Protein AF-A0A814MTP8-F1 (afdb_monomer_lite)

Organism: NCBI:txid1234261

Secondary structure (DSSP, 8-state):
-------B-SSTT--SBP-EEETTTTEEE-HHHHHHHHHHHHHTHHHHHHHHHHHHHHHHT--HHHHHHHHHHHHHHHHHHHHHHHHHHHHHHHHHHHHHHHHHHHHHHHHHHHHHHHHHHHHHHHHHHHHHT---HHHHHHHHHHHHHHHHHHHHHTS-S------PPPGGGS----S--HHHHHHHHHHHHHHHH--------------

pLDDT: mean 81.85, std 18.84, range [31.69, 97.5]

Sequence (211 aa):
MFAMPKNQCHIQDCTRSVATLCYCCQKNVCSKHFNEHIEVIKGQLHPLVEQRNELAEKVHNLKIEQLTDKAYEDLDQWRTGIYKMIDDIYSKKRKEIEQSVQINEALFVKHKNEQLEKIEKVKLDLEQLISQDDATADQIRELKSSLQIIEMNLAVFQRQFIVVQTRLWDVDLVQIQSGLNMNFVNSIGQRKQKQQAGGMSYAHQELEEDF

Radius of gyration: 49.34 Å; chains: 1; bounding box: 99×57×129 Å

Foldseek 3Di:
DDDDPQQFFPDPPGRDHFDDQDPVVRTGHHPVVVVVVVVVVVVVVVVVVVVVVVVVVVVVPDDVCVVCVVVVVVVVVVVVVVVVVVVVVVVVVVVVVVVLCVVCVVVVVVVVVVLVVLVVVLVVLVVVCVVVVDDDPVSVVVSVVSVVVSVVSVVVVVDDSDDDDDDDDDPPPDDDDDPPDVVVVVVVVVVVVCVVPPPDDDDDDDDDDDD

Structure (mmCIF, N/CA/C/O backbone):
data_AF-A0A814MTP8-F1
#
_entry.id   AF-A0A814MTP8-F1
#
loop_
_atom_site.group_PDB
_atom_site.id
_atom_site.type_symbol
_atom_site.label_atom_id
_atom_site.label_alt_id
_atom_site.label_comp_id
_atom_site.label_asym_id
_atom_site.label_entity_id
_atom_site.label_seq_id
_atom_site.pdbx_PDB_ins_code
_atom_site.Cartn_x
_atom_site.Cartn_y
_atom_site.Cartn_z
_atom_site.occupancy
_atom_site.B_iso_or_equiv
_atom_site.auth_seq_id
_atom_site.auth_comp_id
_atom_site.auth_asym_id
_atom_site.auth_atom_id
_atom_site.pdbx_PDB_model_num
ATOM 1 N N . MET A 1 1 ? 53.518 44.031 -72.004 1.00 35.34 1 MET A N 1
ATOM 2 C CA . MET A 1 1 ? 53.279 42.573 -71.933 1.00 35.34 1 MET A CA 1
ATOM 3 C C . MET A 1 1 ? 52.072 42.349 -71.039 1.00 35.34 1 MET A C 1
ATOM 5 O O . MET A 1 1 ? 52.169 42.602 -69.848 1.00 35.34 1 MET A O 1
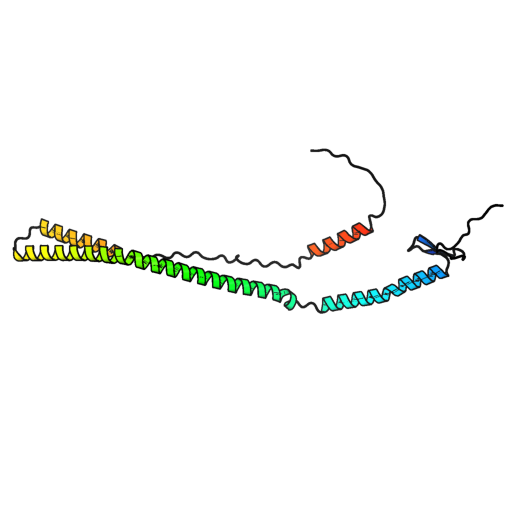ATOM 9 N N . PHE A 1 2 ? 50.924 41.988 -71.611 1.00 39.78 2 PHE A N 1
ATOM 10 C CA . PHE A 1 2 ? 49.705 41.726 -70.842 1.00 39.78 2 PHE A CA 1
ATOM 11 C C . PHE A 1 2 ? 49.722 40.271 -70.364 1.00 39.78 2 PHE A C 1
ATOM 13 O O . PHE A 1 2 ? 49.756 39.354 -71.182 1.00 39.78 2 PHE A O 1
ATOM 20 N N . ALA A 1 3 ? 49.725 40.056 -69.049 1.00 45.50 3 ALA A N 1
ATOM 21 C CA . ALA A 1 3 ? 49.491 38.740 -68.472 1.00 45.50 3 ALA A CA 1
ATOM 22 C C . ALA A 1 3 ? 48.000 38.407 -68.627 1.00 45.50 3 ALA A C 1
ATOM 24 O O . ALA A 1 3 ? 47.154 39.022 -67.982 1.00 45.50 3 ALA A O 1
ATOM 25 N N . MET A 1 4 ? 47.667 37.461 -69.506 1.00 43.12 4 MET A N 1
ATOM 26 C CA . MET A 1 4 ? 46.321 36.892 -69.548 1.00 43.12 4 MET A CA 1
ATOM 27 C C . MET A 1 4 ? 46.078 36.071 -68.271 1.00 43.12 4 MET A C 1
ATOM 29 O O . MET A 1 4 ? 46.965 35.301 -67.882 1.00 43.12 4 MET A O 1
ATOM 33 N N . PRO A 1 5 ? 44.909 36.189 -67.612 1.00 52.59 5 PRO A N 1
ATOM 34 C CA . PRO A 1 5 ? 44.581 35.330 -66.486 1.00 52.59 5 PRO A CA 1
ATOM 35 C C . PRO A 1 5 ? 44.524 33.888 -66.986 1.00 52.59 5 PRO A C 1
ATOM 37 O O . PRO A 1 5 ? 43.793 33.547 -67.916 1.00 52.59 5 PRO A O 1
ATOM 40 N N . LYS A 1 6 ? 45.363 33.036 -66.398 1.00 58.56 6 LYS A N 1
ATOM 41 C CA . LYS A 1 6 ? 45.397 31.613 -66.711 1.00 58.56 6 LYS A CA 1
ATOM 42 C C . LYS A 1 6 ? 44.037 31.028 -66.327 1.00 58.56 6 LYS A C 1
ATOM 44 O O . LYS A 1 6 ? 43.719 30.968 -65.143 1.00 58.56 6 LYS A O 1
ATOM 49 N N . ASN A 1 7 ? 43.251 30.590 -67.312 1.00 71.75 7 ASN A N 1
ATOM 50 C CA . ASN A 1 7 ? 42.055 29.766 -67.108 1.00 71.75 7 ASN A CA 1
ATOM 51 C C . ASN A 1 7 ? 42.485 28.409 -66.532 1.00 71.75 7 ASN A C 1
ATOM 53 O O . ASN A 1 7 ? 42.499 27.409 -67.244 1.00 71.75 7 ASN A O 1
ATOM 57 N N . GLN A 1 8 ? 42.907 28.388 -65.270 1.00 80.94 8 GLN A N 1
ATOM 58 C CA . GLN A 1 8 ? 43.463 27.241 -64.561 1.00 80.94 8 GLN A CA 1
ATOM 59 C C . GLN A 1 8 ? 42.452 26.651 -63.589 1.00 80.94 8 GLN A C 1
ATOM 61 O O . GLN A 1 8 ? 41.622 27.351 -63.010 1.00 80.94 8 GLN A O 1
ATOM 66 N N . CYS A 1 9 ? 42.513 25.331 -63.447 1.00 88.88 9 CYS A N 1
ATOM 67 C CA . CYS A 1 9 ? 41.710 24.583 -62.495 1.00 88.88 9 CYS A CA 1
ATOM 68 C C . CYS A 1 9 ? 41.842 25.167 -61.080 1.00 88.88 9 CYS A C 1
ATOM 70 O O . CYS A 1 9 ? 42.945 25.432 -60.618 1.00 88.88 9 CYS A O 1
ATOM 72 N N . HIS A 1 10 ? 40.720 25.300 -60.375 1.00 90.25 10 HIS A N 1
ATOM 73 C CA . HIS A 1 10 ? 40.661 25.868 -59.026 1.00 90.25 10 HIS A CA 1
ATOM 74 C C . HIS A 1 10 ? 41.353 25.008 -57.943 1.00 90.25 10 HIS A C 1
ATOM 76 O O . HIS A 1 10 ? 41.596 25.481 -56.837 1.00 90.25 10 HIS A O 1
ATOM 82 N N . ILE A 1 11 ? 41.653 23.739 -58.230 1.00 88.06 11 ILE A N 1
ATOM 83 C CA . ILE A 1 11 ? 42.388 22.855 -57.311 1.00 88.06 11 ILE A CA 1
ATOM 84 C C . ILE A 1 11 ? 43.845 23.323 -57.192 1.00 88.06 11 ILE A C 1
ATOM 86 O O . ILE A 1 11 ? 44.507 23.515 -58.213 1.00 88.06 11 ILE A O 1
ATOM 90 N N . GLN A 1 12 ? 44.329 23.488 -55.953 1.00 86.94 12 GLN A N 1
ATOM 91 C CA . GLN A 1 12 ? 45.713 23.879 -55.660 1.00 86.94 12 GLN A CA 1
ATOM 92 C C . GLN A 1 12 ? 46.701 22.937 -56.365 1.00 86.94 12 GLN A C 1
ATOM 94 O O . GLN A 1 12 ? 46.440 21.745 -56.515 1.00 86.94 12 GLN A O 1
ATOM 99 N N . ASP A 1 13 ? 47.794 23.503 -56.876 1.00 86.81 13 ASP A N 1
ATOM 100 C CA . ASP A 1 13 ? 48.848 22.806 -57.631 1.00 86.81 13 ASP A CA 1
ATOM 101 C C . ASP A 1 13 ? 48.422 22.167 -58.969 1.00 86.81 13 ASP A C 1
ATOM 103 O O . ASP A 1 13 ? 49.225 21.531 -59.659 1.00 86.81 13 ASP A O 1
ATOM 107 N N . CYS A 1 14 ? 47.186 22.391 -59.428 1.00 88.00 14 CYS A N 1
ATOM 108 C CA . CYS A 1 14 ? 46.751 21.949 -60.748 1.00 88.00 14 CYS A CA 1
ATOM 109 C C . CYS A 1 14 ? 47.081 22.978 -61.838 1.00 88.00 14 CYS A C 1
ATOM 111 O O . CYS A 1 14 ? 46.405 23.992 -61.996 1.00 88.00 14 CYS A O 1
ATOM 113 N N . THR A 1 15 ? 48.037 22.660 -62.710 1.00 88.31 15 THR A N 1
ATOM 114 C CA . THR A 1 15 ? 48.410 23.532 -63.841 1.00 88.31 15 THR A CA 1
ATOM 115 C C . THR A 1 15 ? 47.498 23.409 -65.068 1.00 88.31 15 THR A C 1
ATOM 117 O O . THR A 1 15 ? 47.625 24.208 -65.998 1.00 88.31 15 THR A O 1
ATOM 120 N N . ARG A 1 16 ? 46.578 22.430 -65.083 1.00 89.81 16 ARG A N 1
ATOM 121 C CA . ARG A 1 16 ? 45.674 22.148 -66.214 1.00 89.81 16 ARG A CA 1
ATOM 122 C C . ARG A 1 16 ? 44.630 23.247 -66.406 1.00 89.81 16 ARG A C 1
ATOM 124 O O . ARG A 1 16 ? 44.131 23.814 -65.432 1.00 89.81 16 ARG A O 1
ATOM 131 N N . SER A 1 17 ? 44.245 23.468 -67.661 1.00 88.94 17 SER A N 1
ATOM 132 C CA . SER A 1 17 ? 43.200 24.426 -68.011 1.00 88.94 17 SER A CA 1
ATOM 133 C C . SER A 1 17 ? 41.827 24.015 -67.475 1.00 88.94 17 SER A C 1
ATOM 135 O O . SER A 1 17 ? 41.519 22.824 -67.358 1.00 88.94 17 SER A O 1
ATOM 137 N N . VAL A 1 18 ? 40.998 25.008 -67.157 1.00 89.31 18 VAL A N 1
ATOM 138 C CA . VAL A 1 18 ? 39.579 24.814 -66.839 1.00 89.31 18 VAL A CA 1
ATOM 139 C C . VAL A 1 18 ? 38.891 24.158 -68.029 1.00 89.31 18 VAL A C 1
ATOM 141 O O . VAL A 1 18 ? 39.075 24.586 -69.166 1.00 89.31 18 VAL A O 1
ATOM 144 N N . ALA A 1 19 ? 38.090 23.134 -67.750 1.00 88.88 19 ALA A N 1
ATOM 145 C CA . ALA A 1 19 ? 37.268 22.463 -68.750 1.00 88.88 19 ALA A CA 1
ATOM 146 C C . ALA A 1 19 ? 35.772 22.629 -68.463 1.00 88.88 19 ALA A C 1
ATOM 148 O O . ALA A 1 19 ? 34.976 22.683 -69.393 1.00 88.88 19 ALA A O 1
ATOM 149 N N . THR A 1 20 ? 35.381 22.701 -67.187 1.00 90.56 20 THR A N 1
ATOM 150 C CA . THR A 1 20 ? 33.973 22.783 -66.787 1.00 90.56 20 THR A CA 1
ATOM 151 C C . THR A 1 20 ? 33.804 23.482 -65.437 1.00 90.56 20 THR A C 1
ATOM 153 O O . THR A 1 20 ? 34.723 23.502 -64.612 1.00 90.56 20 THR A O 1
ATOM 156 N N . LEU A 1 21 ? 32.614 24.030 -65.201 1.00 89.56 21 LEU A N 1
ATOM 157 C CA . LEU A 1 21 ? 32.166 24.497 -63.895 1.00 89.56 21 LEU A CA 1
ATOM 158 C C . LEU A 1 21 ? 31.488 23.333 -63.166 1.00 89.56 21 LEU A C 1
ATOM 160 O O . LEU A 1 21 ? 30.484 22.792 -63.626 1.00 89.56 21 LEU A O 1
ATOM 164 N N . CYS A 1 22 ? 32.003 22.953 -62.000 1.00 90.38 22 CYS A N 1
ATOM 165 C CA . CYS A 1 22 ? 31.292 22.027 -61.131 1.00 90.38 22 CYS A CA 1
ATOM 166 C C . CYS A 1 22 ? 30.181 22.775 -60.387 1.00 90.38 22 CYS A C 1
ATOM 168 O O . CYS A 1 22 ? 30.470 23.545 -59.473 1.00 90.38 22 CYS A O 1
ATOM 170 N N . TYR A 1 23 ? 28.919 22.512 -60.728 1.00 88.81 23 TYR A N 1
ATOM 171 C CA . TYR A 1 23 ? 27.763 23.151 -60.084 1.00 88.81 23 TYR A CA 1
ATOM 172 C C . TYR A 1 23 ? 27.585 22.781 -58.604 1.00 88.81 23 TYR A C 1
ATOM 174 O O . TYR A 1 23 ? 27.067 23.585 -57.837 1.00 88.81 23 TYR A O 1
ATOM 182 N N . CYS A 1 24 ? 28.050 21.600 -58.181 1.00 86.06 24 CYS A N 1
ATOM 183 C CA . CYS A 1 24 ? 27.998 21.183 -56.776 1.00 86.06 24 CYS A CA 1
ATOM 184 C C . CYS A 1 24 ? 28.885 22.068 -55.884 1.00 86.06 24 CYS A C 1
ATOM 186 O O . CYS A 1 24 ? 28.474 22.456 -54.795 1.00 86.06 24 CYS A O 1
ATOM 188 N N . CYS A 1 25 ? 30.078 22.431 -56.360 1.00 87.06 25 CYS A N 1
ATOM 189 C CA . CYS A 1 25 ? 31.036 23.218 -55.579 1.00 87.06 25 CYS A CA 1
ATOM 190 C C . CYS A 1 25 ? 31.178 24.671 -56.046 1.00 87.06 25 CYS A C 1
ATOM 192 O O . CYS A 1 25 ? 31.964 25.404 -55.453 1.00 87.06 25 CYS A O 1
ATOM 194 N N . GLN A 1 26 ? 30.484 25.061 -57.122 1.00 90.94 26 GLN A N 1
ATOM 195 C CA . GLN A 1 26 ? 30.610 26.355 -57.807 1.00 90.94 26 GLN A CA 1
ATOM 196 C C . GLN A 1 26 ? 32.068 26.707 -58.162 1.00 90.94 26 GLN A C 1
ATOM 198 O O . GLN A 1 26 ? 32.519 27.841 -58.012 1.00 90.94 26 GLN A O 1
ATOM 203 N N . LYS A 1 27 ? 32.834 25.705 -58.618 1.00 90.25 27 LYS A N 1
ATOM 204 C CA . LYS A 1 27 ? 34.276 25.818 -58.897 1.00 90.25 27 LYS A CA 1
ATOM 205 C C . LYS A 1 27 ? 34.613 25.380 -60.315 1.00 90.25 27 LYS A C 1
ATOM 207 O O . LYS A 1 27 ? 34.208 24.305 -60.756 1.00 90.25 27 LYS A O 1
ATOM 212 N N . ASN A 1 28 ? 35.403 26.198 -61.004 1.00 91.81 28 ASN A N 1
ATOM 213 C CA . ASN A 1 28 ? 35.950 25.892 -62.322 1.00 91.81 28 ASN A CA 1
ATOM 214 C C . ASN A 1 28 ? 37.083 24.866 -62.199 1.00 91.81 28 ASN A C 1
ATOM 216 O O . ASN A 1 28 ? 38.105 25.128 -61.565 1.00 91.81 28 ASN A O 1
ATOM 220 N N . VAL A 1 29 ? 36.917 23.692 -62.799 1.00 92.25 29 VAL A N 1
ATOM 221 C CA . VAL A 1 29 ? 37.841 22.559 -62.663 1.00 92.25 29 VAL A CA 1
ATOM 222 C C . VAL A 1 29 ? 38.214 21.978 -64.029 1.00 92.25 29 VAL A C 1
ATOM 224 O O . VAL A 1 29 ? 37.510 22.152 -65.026 1.00 92.25 29 VAL A O 1
ATOM 227 N N . CYS A 1 30 ? 39.361 21.303 -64.106 1.00 94.62 30 CYS A N 1
ATOM 228 C CA . CYS A 1 30 ? 39.732 20.530 -65.293 1.00 94.62 30 CYS A CA 1
ATOM 229 C C . CYS A 1 30 ? 38.974 19.189 -65.325 1.00 94.62 30 CYS A C 1
ATOM 231 O O . CYS A 1 30 ? 38.511 18.715 -64.285 1.00 94.62 30 CYS A O 1
ATOM 233 N N . SER A 1 31 ? 38.892 18.528 -66.486 1.00 92.06 31 SER A N 1
ATOM 234 C CA . SER A 1 31 ? 38.129 17.273 -66.634 1.00 92.06 31 SER A CA 1
ATOM 235 C C . SER A 1 31 ? 38.567 16.173 -65.665 1.00 92.06 31 SER A C 1
ATOM 237 O O . SER A 1 31 ? 37.739 15.397 -65.205 1.00 92.06 31 SER A O 1
ATOM 239 N N . LYS A 1 32 ? 39.862 16.120 -65.315 1.00 93.12 32 LYS A N 1
ATOM 240 C CA . LYS A 1 32 ? 40.393 15.120 -64.378 1.00 93.12 32 LYS A CA 1
ATOM 241 C C . LYS A 1 32 ? 39.807 15.301 -62.977 1.00 93.12 32 LYS A C 1
ATOM 243 O O . LYS A 1 32 ? 39.201 14.370 -62.468 1.00 93.12 32 LYS A O 1
ATOM 248 N N . HIS A 1 33 ? 39.930 16.496 -62.402 1.00 92.69 33 HIS A N 1
ATOM 249 C CA . HIS A 1 33 ? 39.415 16.768 -61.058 1.00 92.69 33 HIS A CA 1
ATOM 250 C C . HIS A 1 33 ? 37.882 16.755 -61.010 1.00 92.69 33 HIS A C 1
ATOM 252 O O . HIS A 1 33 ? 37.308 16.419 -59.981 1.00 92.69 33 HIS A O 1
ATOM 258 N N . PHE A 1 34 ? 37.203 17.072 -62.120 1.00 91.88 34 PHE A N 1
ATOM 259 C CA . PHE A 1 34 ? 35.755 16.885 -62.223 1.00 91.88 34 PHE A CA 1
ATOM 260 C C . PHE A 1 34 ? 35.362 15.404 -62.143 1.00 91.88 34 PHE A C 1
ATOM 262 O O . PHE A 1 34 ? 34.463 15.054 -61.384 1.00 91.88 34 PHE A O 1
ATOM 269 N N . ASN A 1 35 ? 36.063 14.530 -62.871 1.00 91.06 35 ASN A N 1
ATOM 270 C CA . ASN A 1 35 ? 35.808 13.090 -62.835 1.00 91.06 35 ASN A CA 1
ATOM 271 C C . ASN A 1 35 ? 36.173 12.481 -61.475 1.00 91.06 35 ASN A C 1
ATOM 273 O O . ASN A 1 35 ? 35.382 11.723 -60.933 1.00 91.06 35 ASN A O 1
ATOM 277 N N . GLU A 1 36 ? 37.311 12.854 -60.884 1.00 92.31 36 GLU A N 1
ATOM 278 C CA . GLU A 1 36 ? 37.680 12.428 -59.524 1.00 92.31 36 GLU A CA 1
ATOM 279 C C . GLU A 1 36 ? 36.625 12.854 -58.498 1.00 92.31 36 GLU A C 1
ATOM 281 O O . GLU A 1 36 ? 36.224 12.058 -57.655 1.00 92.31 36 GLU A O 1
ATOM 286 N N . HIS A 1 37 ? 36.105 14.078 -58.611 1.00 90.12 37 HIS A N 1
ATOM 287 C CA . HIS A 1 37 ? 35.020 14.550 -57.758 1.00 90.12 37 HIS A CA 1
ATOM 288 C C . HIS A 1 37 ? 33.730 13.734 -57.943 1.00 90.12 37 HIS A C 1
ATOM 290 O O . HIS A 1 37 ? 33.092 13.367 -56.957 1.00 90.12 37 HIS A O 1
ATOM 296 N N . ILE A 1 38 ? 33.363 13.396 -59.184 1.00 89.88 38 ILE A N 1
ATOM 297 C CA . ILE A 1 38 ? 32.221 12.514 -59.468 1.00 89.88 38 ILE A CA 1
ATOM 298 C C . ILE A 1 38 ? 32.420 11.136 -58.832 1.00 89.88 38 ILE A C 1
ATOM 300 O O . ILE A 1 38 ? 31.480 10.607 -58.242 1.00 89.88 38 ILE A O 1
ATOM 304 N N . GLU A 1 39 ? 33.615 10.557 -58.928 1.00 92.62 39 GLU A N 1
ATOM 305 C CA . GLU A 1 39 ? 33.899 9.247 -58.337 1.00 92.62 39 GLU A CA 1
ATOM 306 C C . GLU A 1 39 ? 33.857 9.287 -56.804 1.00 92.62 39 GLU A C 1
ATOM 308 O O . GLU A 1 39 ? 33.312 8.372 -56.190 1.00 92.62 39 GLU A O 1
ATOM 313 N N . VAL A 1 40 ? 34.306 10.381 -56.175 1.00 91.12 40 VAL A N 1
ATOM 314 C CA . VAL A 1 40 ? 34.132 10.597 -54.727 1.00 91.12 40 VAL A CA 1
ATOM 315 C C . VAL A 1 40 ? 32.649 10.657 -54.350 1.00 91.12 40 VAL A C 1
ATOM 317 O O . VAL A 1 40 ? 32.241 9.987 -53.405 1.00 91.12 40 VAL A O 1
ATOM 320 N N . ILE A 1 41 ? 31.827 11.407 -55.093 1.00 89.00 41 ILE A N 1
ATOM 321 C CA . ILE A 1 41 ? 30.378 11.494 -54.839 1.00 89.00 41 ILE A CA 1
ATOM 322 C C . ILE A 1 41 ? 29.711 10.124 -55.017 1.00 89.00 41 ILE A C 1
ATOM 324 O O . ILE A 1 41 ? 28.942 9.694 -54.159 1.00 89.00 41 ILE A O 1
ATOM 328 N N . LYS A 1 42 ? 30.012 9.404 -56.104 1.00 90.81 42 LYS A N 1
ATOM 329 C CA . LYS A 1 42 ? 29.482 8.051 -56.337 1.00 90.81 42 LYS A CA 1
ATOM 330 C C . LYS A 1 42 ? 29.906 7.082 -55.238 1.00 90.81 42 LYS A C 1
ATOM 332 O O . LYS A 1 42 ? 29.096 6.260 -54.815 1.00 90.81 42 LYS A O 1
ATOM 337 N N . GLY A 1 43 ? 31.136 7.213 -54.743 1.00 92.81 43 GLY A N 1
ATOM 338 C CA . GLY A 1 43 ? 31.658 6.425 -53.630 1.00 92.81 43 GLY A CA 1
ATOM 339 C C . GLY A 1 43 ? 30.847 6.566 -52.338 1.00 92.81 43 GLY A C 1
ATOM 340 O O . GLY A 1 43 ? 30.835 5.640 -51.534 1.00 92.81 43 GLY A O 1
ATOM 341 N N . GLN A 1 44 ? 30.104 7.665 -52.152 1.00 92.69 44 GLN A N 1
ATOM 342 C CA . GLN A 1 44 ? 29.232 7.865 -50.985 1.00 92.69 44 GLN A CA 1
ATOM 343 C C . GLN A 1 44 ? 27.912 7.087 -51.062 1.00 92.69 44 GLN A C 1
ATOM 345 O O . GLN A 1 44 ? 27.256 6.899 -50.038 1.00 92.69 44 GLN A O 1
ATOM 350 N N . LEU A 1 45 ? 27.510 6.608 -52.244 1.00 93.19 45 LEU A N 1
ATOM 351 C CA . LEU A 1 45 ? 26.239 5.897 -52.406 1.00 93.19 45 LEU A CA 1
ATOM 352 C C . LEU A 1 45 ? 26.226 4.567 -51.652 1.00 93.19 45 LEU A C 1
ATOM 354 O O . LEU A 1 45 ? 25.203 4.204 -51.076 1.00 93.19 45 LEU A O 1
ATOM 358 N N . HIS A 1 46 ? 27.351 3.852 -51.634 1.00 93.38 46 HIS A N 1
ATOM 359 C CA . HIS A 1 46 ? 27.426 2.550 -50.980 1.00 93.38 46 HIS A CA 1
ATOM 360 C C . HIS A 1 46 ? 27.282 2.649 -49.446 1.00 93.38 46 HIS A C 1
ATOM 362 O O . HIS A 1 46 ? 26.361 2.017 -48.926 1.00 93.38 46 HIS A O 1
ATOM 368 N N . PRO A 1 47 ? 28.022 3.527 -48.733 1.00 95.31 47 PRO A N 1
ATOM 369 C CA . PRO A 1 47 ? 27.793 3.771 -47.305 1.00 95.31 47 PRO A CA 1
ATOM 370 C C . PRO A 1 47 ? 26.360 4.199 -46.962 1.00 95.31 47 PRO A C 1
ATOM 372 O O . PRO A 1 47 ? 25.822 3.811 -45.930 1.00 95.31 47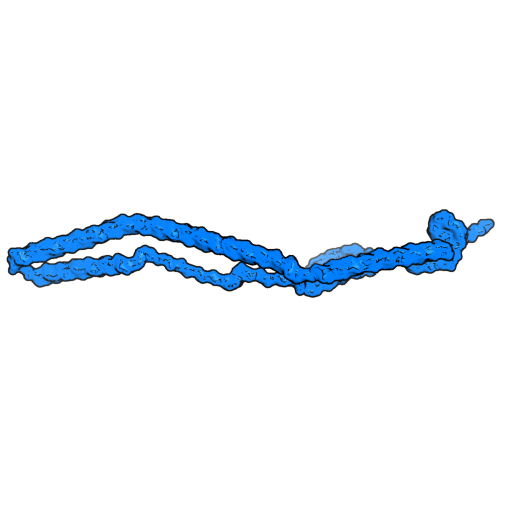 PRO A O 1
ATOM 375 N N . LEU A 1 48 ? 25.703 4.989 -47.820 1.00 94.81 48 LEU A N 1
ATOM 376 C CA . LEU A 1 48 ? 24.309 5.394 -47.595 1.00 94.81 48 LEU A CA 1
ATOM 377 C C . LEU A 1 48 ? 23.330 4.219 -47.729 1.00 94.81 48 LEU A C 1
ATOM 379 O O . LEU A 1 48 ? 22.340 4.152 -46.999 1.00 94.81 48 LEU A O 1
ATOM 383 N N . VAL A 1 49 ? 23.597 3.285 -48.645 1.00 95.69 49 VAL A N 1
ATOM 384 C CA . VAL A 1 49 ? 22.820 2.045 -48.778 1.00 95.69 49 VAL A CA 1
ATOM 385 C C . VAL A 1 49 ? 22.986 1.167 -47.539 1.00 95.69 49 VAL A C 1
ATOM 387 O O . VAL A 1 49 ? 21.990 0.632 -47.052 1.00 95.69 49 VAL A O 1
ATOM 390 N N . GLU A 1 50 ? 24.203 1.059 -47.008 1.00 96.31 50 GLU A N 1
ATOM 391 C CA . GLU A 1 50 ? 24.478 0.336 -45.763 1.00 96.31 50 GLU A CA 1
ATOM 392 C C . GLU A 1 50 ? 23.743 0.974 -44.580 1.00 96.31 50 GLU A C 1
ATOM 394 O O . GLU A 1 50 ? 22.953 0.298 -43.925 1.00 96.31 50 GLU A O 1
ATOM 399 N N . GLN A 1 51 ? 23.866 2.291 -44.386 1.00 96.56 51 GLN A N 1
ATOM 400 C CA . GLN A 1 51 ? 23.146 3.018 -43.331 1.00 96.56 51 GLN A CA 1
ATOM 401 C C . GLN A 1 51 ? 21.627 2.845 -43.430 1.00 96.56 51 GLN A C 1
ATOM 403 O O . GLN A 1 51 ? 20.949 2.647 -42.421 1.00 96.56 51 GLN A O 1
ATOM 408 N N . ARG A 1 52 ? 21.067 2.898 -44.645 1.00 97.00 52 ARG A N 1
ATOM 409 C CA . ARG A 1 52 ? 19.640 2.637 -44.867 1.00 97.00 52 ARG A CA 1
ATOM 410 C C . ARG A 1 52 ? 19.272 1.218 -44.439 1.00 97.00 52 ARG A C 1
ATOM 412 O O . ARG A 1 52 ? 18.243 1.045 -43.795 1.00 97.00 52 ARG A O 1
ATOM 419 N N . ASN A 1 53 ? 20.070 0.220 -44.815 1.00 96.88 53 ASN A N 1
ATOM 420 C CA . ASN A 1 53 ? 19.807 -1.176 -44.465 1.00 96.88 53 ASN A CA 1
ATOM 421 C C . ASN A 1 53 ? 19.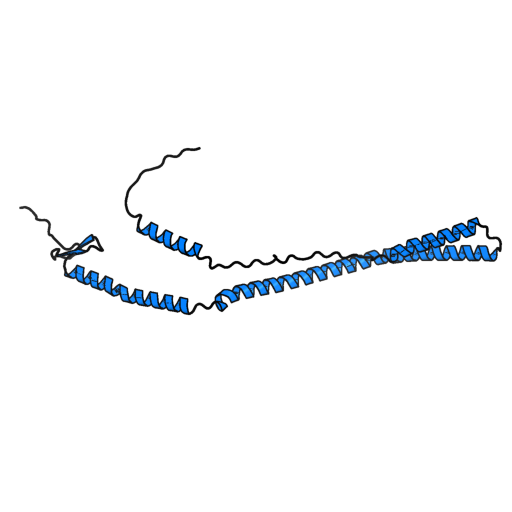880 -1.395 -42.953 1.00 96.88 53 ASN A C 1
ATOM 423 O O . ASN A 1 53 ? 18.969 -1.997 -42.399 1.00 96.88 53 ASN A O 1
ATOM 427 N N . GLU A 1 54 ? 20.888 -0.836 -42.283 1.00 97.25 54 GLU A N 1
ATOM 428 C CA . GLU A 1 54 ? 21.008 -0.896 -40.823 1.00 97.25 54 GLU A CA 1
ATOM 429 C C . GLU A 1 54 ? 19.806 -0.255 -40.121 1.00 97.25 54 GLU A C 1
ATOM 431 O O . GLU A 1 54 ? 19.283 -0.793 -39.146 1.00 97.25 54 GLU A O 1
ATOM 436 N N . LEU A 1 55 ? 19.350 0.908 -40.596 1.00 96.75 55 LEU A N 1
ATOM 437 C CA . LEU A 1 55 ? 18.167 1.567 -40.042 1.00 96.75 55 LEU A CA 1
ATOM 438 C C . LEU A 1 55 ? 16.895 0.756 -40.305 1.00 96.75 55 LEU A C 1
ATOM 440 O O . LEU A 1 55 ? 16.064 0.630 -39.407 1.00 96.75 55 LEU A O 1
ATOM 444 N N . ALA A 1 56 ? 16.749 0.190 -41.505 1.00 95.62 56 ALA A N 1
ATOM 445 C CA . ALA A 1 56 ? 15.620 -0.665 -41.850 1.00 95.62 56 ALA A CA 1
ATOM 446 C C . ALA A 1 56 ? 15.583 -1.920 -40.969 1.00 95.62 56 ALA A C 1
ATOM 448 O O . ALA A 1 56 ? 14.524 -2.271 -40.460 1.00 95.62 56 ALA A O 1
ATOM 449 N N . GLU A 1 57 ? 16.734 -2.546 -40.732 1.00 96.75 57 GLU A N 1
ATOM 450 C CA . GLU A 1 57 ? 16.861 -3.701 -39.849 1.00 96.75 57 GLU A CA 1
ATOM 451 C C . GLU A 1 57 ? 16.541 -3.334 -38.395 1.00 96.75 57 GLU A C 1
ATOM 453 O O . GLU A 1 57 ? 15.758 -4.026 -37.749 1.00 96.75 57 GLU A O 1
ATOM 458 N N . LYS A 1 58 ? 17.057 -2.206 -37.888 1.00 94.75 58 LYS A N 1
ATOM 459 C CA . LYS A 1 58 ? 16.720 -1.711 -36.542 1.00 94.75 58 LYS A CA 1
ATOM 460 C C . LYS A 1 58 ? 15.220 -1.518 -36.373 1.00 94.75 58 LYS A C 1
ATOM 462 O O . LYS A 1 58 ? 14.673 -1.974 -35.378 1.00 94.75 58 LYS A O 1
ATOM 467 N N . VAL A 1 59 ? 14.561 -0.876 -37.340 1.00 92.44 59 VAL A N 1
ATOM 468 C CA . VAL A 1 59 ? 13.105 -0.676 -37.318 1.00 92.44 59 VAL A CA 1
ATOM 469 C C . VAL A 1 59 ? 12.365 -2.009 -37.413 1.00 92.44 59 VAL A C 1
ATOM 471 O O . VAL A 1 59 ? 11.404 -2.211 -36.679 1.00 92.44 59 VAL A O 1
ATOM 474 N N . HIS A 1 60 ? 12.817 -2.929 -38.267 1.00 93.75 60 HIS A N 1
ATOM 475 C CA . HIS A 1 60 ? 12.216 -4.257 -38.410 1.00 93.75 60 HIS A CA 1
ATOM 476 C C . HIS A 1 60 ? 12.321 -5.091 -37.126 1.00 93.75 60 HIS A C 1
ATOM 478 O O . HIS A 1 60 ? 11.416 -5.856 -36.806 1.00 93.75 60 HIS A O 1
ATOM 484 N N . ASN A 1 61 ? 13.405 -4.904 -36.373 1.00 93.81 61 ASN A N 1
ATOM 485 C CA . ASN A 1 61 ? 13.664 -5.606 -35.122 1.00 93.81 61 ASN A CA 1
ATOM 486 C C . ASN A 1 61 ? 12.990 -4.959 -33.898 1.00 93.81 61 ASN A C 1
ATOM 488 O O . ASN A 1 61 ? 13.060 -5.541 -32.814 1.00 93.81 61 ASN A O 1
ATOM 492 N N . LEU A 1 62 ? 12.339 -3.794 -34.032 1.00 92.62 62 LEU A N 1
ATOM 493 C CA . LEU A 1 62 ? 11.556 -3.209 -32.941 1.00 92.62 62 LEU A CA 1
ATOM 494 C C . LEU A 1 62 ? 10.341 -4.091 -32.642 1.00 92.62 62 LEU A C 1
ATOM 496 O O . LEU A 1 62 ? 9.498 -4.331 -33.505 1.00 92.62 62 LEU A O 1
ATOM 500 N N . LYS A 1 63 ? 10.234 -4.533 -31.391 1.00 91.50 63 LYS A N 1
ATOM 501 C CA . LYS A 1 63 ? 9.117 -5.336 -30.890 1.00 91.50 63 LYS A CA 1
ATOM 502 C C . LYS A 1 63 ? 8.315 -4.517 -29.897 1.00 91.50 63 LYS A C 1
ATOM 504 O O . LYS A 1 63 ? 8.893 -3.938 -28.981 1.00 91.50 63 LYS A O 1
ATOM 509 N N . ILE A 1 64 ? 6.998 -4.461 -30.081 1.00 88.06 64 ILE A N 1
ATOM 510 C CA . ILE A 1 64 ? 6.117 -3.671 -29.210 1.00 88.06 64 ILE A CA 1
ATOM 511 C C . ILE A 1 64 ? 6.216 -4.175 -27.773 1.00 88.06 64 ILE A C 1
ATOM 513 O O . ILE A 1 64 ? 6.274 -3.363 -26.859 1.00 88.06 64 ILE A O 1
ATOM 517 N N . GLU A 1 65 ? 6.326 -5.489 -27.594 1.00 90.12 65 GLU A N 1
ATOM 518 C CA . GLU A 1 65 ? 6.456 -6.143 -26.296 1.00 90.12 65 GLU A CA 1
ATOM 519 C C . GLU A 1 65 ? 7.626 -5.541 -25.509 1.00 90.12 65 GLU A C 1
ATOM 521 O O . GLU A 1 65 ? 7.423 -5.000 -24.426 1.00 90.12 65 GLU A O 1
ATOM 526 N N . GLN A 1 66 ? 8.810 -5.462 -26.129 1.00 87.50 66 GLN A N 1
ATOM 527 C CA . GLN A 1 66 ? 10.009 -4.876 -25.516 1.00 87.50 66 GLN A CA 1
ATOM 528 C C . GLN A 1 66 ? 9.848 -3.388 -25.181 1.00 87.50 66 GLN A C 1
ATOM 530 O O . GLN A 1 66 ? 10.440 -2.896 -24.222 1.00 87.50 66 GLN A O 1
ATOM 535 N N . LEU A 1 67 ? 9.059 -2.654 -25.971 1.00 86.69 67 LEU A N 1
ATOM 536 C CA . LEU A 1 67 ? 8.773 -1.240 -25.721 1.00 86.69 67 LEU A CA 1
ATOM 537 C C . LEU A 1 67 ? 7.762 -1.045 -24.580 1.00 86.69 67 LEU A C 1
ATOM 539 O O . LEU A 1 67 ? 7.730 0.028 -23.979 1.00 86.69 67 LEU A O 1
ATOM 543 N N . THR A 1 68 ? 6.948 -2.061 -24.279 1.00 91.38 68 THR A N 1
ATOM 544 C CA . THR A 1 68 ? 5.924 -2.031 -23.225 1.00 91.38 68 THR A CA 1
ATOM 545 C C . THR A 1 68 ? 6.340 -2.714 -21.927 1.00 91.38 68 THR A C 1
ATOM 547 O O . THR A 1 68 ? 5.794 -2.361 -20.884 1.00 91.38 68 THR A O 1
ATOM 550 N N . ASP A 1 69 ? 7.317 -3.626 -21.956 1.00 92.31 69 ASP A N 1
ATOM 551 C CA . ASP A 1 69 ? 7.776 -4.390 -20.786 1.00 92.31 69 ASP A CA 1
ATOM 552 C C . ASP A 1 69 ? 8.095 -3.470 -19.608 1.00 92.31 69 ASP A C 1
ATOM 554 O O . ASP A 1 69 ? 7.646 -3.699 -18.485 1.00 92.31 69 ASP A O 1
ATOM 558 N N . LYS A 1 70 ? 8.775 -2.351 -19.881 1.00 89.69 70 LYS A N 1
ATOM 559 C CA . LYS A 1 70 ? 9.129 -1.397 -18.833 1.00 89.69 70 LYS A CA 1
ATOM 560 C C . LYS A 1 70 ? 7.908 -0.750 -18.170 1.00 89.69 70 LYS A C 1
ATOM 562 O O . LYS A 1 70 ? 7.899 -0.557 -16.959 1.00 89.69 70 LYS A O 1
ATOM 567 N N . ALA A 1 71 ? 6.868 -0.447 -18.945 1.00 92.06 71 ALA A N 1
ATOM 568 C CA . ALA A 1 71 ? 5.633 0.117 -18.408 1.00 92.06 71 ALA A CA 1
ATOM 569 C C . ALA A 1 71 ? 4.888 -0.896 -17.522 1.00 92.06 71 ALA A C 1
ATOM 571 O O . ALA A 1 71 ? 4.321 -0.511 -16.500 1.00 92.06 71 ALA A O 1
ATOM 572 N N . TYR A 1 72 ? 4.917 -2.184 -17.880 1.00 94.38 72 TYR A N 1
ATOM 573 C CA . TYR A 1 72 ? 4.359 -3.243 -17.038 1.00 94.38 72 TYR A CA 1
ATOM 574 C C . TYR A 1 72 ? 5.152 -3.425 -15.742 1.00 94.38 72 TYR A C 1
ATOM 576 O O . TYR A 1 72 ? 4.544 -3.491 -14.676 1.00 94.38 72 TYR A O 1
ATOM 584 N N . GLU A 1 73 ? 6.487 -3.419 -15.802 1.00 95.38 73 GLU A N 1
ATOM 585 C CA . GLU A 1 73 ? 7.332 -3.457 -14.602 1.00 95.38 73 GLU A CA 1
ATOM 586 C C . GLU A 1 73 ? 7.028 -2.297 -13.649 1.00 95.38 73 GLU A C 1
ATOM 588 O O . GLU A 1 73 ? 6.893 -2.501 -12.442 1.00 95.38 73 GLU A O 1
ATOM 593 N N . ASP A 1 74 ? 6.910 -1.079 -14.179 1.00 93.12 74 ASP A N 1
ATOM 594 C CA . ASP A 1 74 ? 6.624 0.108 -13.374 1.00 93.12 74 ASP A CA 1
ATOM 595 C C . ASP A 1 74 ? 5.224 0.017 -12.734 1.00 93.12 74 ASP A C 1
ATOM 597 O O . ASP A 1 74 ? 5.043 0.384 -11.568 1.00 93.12 74 ASP A O 1
ATOM 601 N N . LEU A 1 75 ? 4.243 -0.547 -13.449 1.00 94.75 75 LEU A N 1
ATOM 602 C CA . LEU A 1 75 ? 2.901 -0.797 -12.919 1.00 94.75 75 LEU A CA 1
ATOM 603 C C . LEU A 1 75 ? 2.898 -1.868 -11.815 1.00 94.75 75 LEU A C 1
ATOM 605 O O . LEU A 1 75 ? 2.225 -1.700 -10.795 1.00 94.75 75 LEU A O 1
ATOM 609 N N . ASP A 1 76 ? 3.668 -2.944 -11.974 1.00 96.75 76 ASP A N 1
ATOM 610 C CA . ASP A 1 76 ? 3.806 -3.995 -10.961 1.00 96.75 76 ASP A CA 1
ATOM 611 C C . ASP A 1 76 ? 4.534 -3.496 -9.705 1.00 96.75 76 ASP A C 1
ATOM 613 O O . ASP A 1 76 ? 4.156 -3.838 -8.574 1.00 96.75 76 ASP A O 1
ATOM 617 N N . GLN A 1 77 ? 5.542 -2.636 -9.873 1.00 95.62 77 GLN A N 1
ATOM 618 C CA . GLN A 1 77 ? 6.204 -1.958 -8.759 1.00 95.62 77 GLN A CA 1
ATOM 619 C C . GLN A 1 77 ? 5.237 -1.041 -8.013 1.00 95.62 77 GLN A C 1
ATOM 621 O O . GLN A 1 77 ? 5.168 -1.103 -6.782 1.00 95.62 77 GLN A O 1
ATOM 626 N N . TRP A 1 78 ? 4.451 -0.239 -8.739 1.00 94.38 78 TRP A N 1
ATOM 627 C CA . TRP A 1 78 ? 3.407 0.594 -8.146 1.00 94.38 78 TRP A CA 1
ATOM 628 C C . TRP A 1 78 ? 2.400 -0.255 -7.360 1.00 94.38 78 TRP A C 1
ATOM 630 O O . TRP A 1 78 ? 2.155 0.015 -6.182 1.00 94.38 78 TRP A O 1
ATOM 640 N N . ARG A 1 79 ? 1.888 -1.339 -7.958 1.00 94.88 79 ARG A N 1
ATOM 641 C CA . ARG A 1 79 ? 0.942 -2.267 -7.318 1.00 94.88 79 ARG A CA 1
ATOM 642 C C . ARG A 1 79 ? 1.504 -2.836 -6.017 1.00 94.88 79 ARG A C 1
ATOM 644 O O . ARG A 1 79 ? 0.827 -2.832 -4.989 1.00 94.88 79 ARG A O 1
ATOM 651 N N . THR A 1 80 ? 2.746 -3.308 -6.052 1.00 96.81 80 THR A N 1
ATOM 652 C CA . THR A 1 80 ? 3.421 -3.883 -4.882 1.00 96.81 80 THR A CA 1
ATOM 653 C C . THR A 1 80 ? 3.626 -2.837 -3.785 1.00 96.81 80 THR A C 1
ATOM 655 O O . THR A 1 80 ? 3.367 -3.108 -2.611 1.00 96.81 80 THR A O 1
ATOM 658 N N . GLY A 1 81 ? 4.044 -1.625 -4.159 1.00 95.19 81 GLY A N 1
ATOM 659 C CA . GLY A 1 81 ? 4.210 -0.510 -3.228 1.00 95.19 81 GLY A CA 1
ATOM 660 C C . GLY A 1 81 ? 2.901 -0.117 -2.544 1.00 95.19 81 GLY A C 1
ATOM 661 O O . GLY A 1 81 ? 2.876 0.095 -1.331 1.00 95.19 81 GLY A O 1
ATOM 662 N N . ILE A 1 82 ? 1.802 -0.095 -3.297 1.00 93.69 82 ILE A N 1
ATOM 663 C CA . ILE A 1 82 ? 0.473 0.206 -2.770 1.00 93.69 82 ILE A CA 1
ATOM 664 C C . ILE A 1 82 ? 0.000 -0.850 -1.768 1.00 93.69 82 ILE A C 1
ATOM 666 O O . ILE A 1 82 ? -0.453 -0.478 -0.686 1.00 93.69 82 ILE A O 1
ATOM 670 N N . TYR A 1 83 ? 0.129 -2.148 -2.065 1.00 94.38 83 TYR A N 1
ATOM 671 C CA . TYR A 1 83 ? -0.259 -3.183 -1.097 1.00 94.38 83 TYR A CA 1
ATOM 672 C C . TYR A 1 83 ? 0.519 -3.066 0.208 1.00 94.38 83 TYR A C 1
ATOM 674 O O . TYR A 1 83 ? -0.079 -3.087 1.281 1.00 94.38 83 TYR A O 1
ATOM 682 N N . LYS A 1 84 ? 1.830 -2.830 0.119 1.00 96.50 84 LYS A N 1
ATOM 683 C CA . LYS A 1 84 ? 2.653 -2.598 1.305 1.00 96.50 84 LYS A CA 1
ATOM 684 C C . LYS A 1 84 ? 2.157 -1.397 2.117 1.00 96.50 84 LYS A C 1
ATOM 686 O O . LYS A 1 84 ? 2.053 -1.478 3.336 1.00 96.50 84 LYS A O 1
ATOM 691 N N . MET A 1 85 ? 1.800 -0.299 1.451 1.00 94.50 85 MET A N 1
ATOM 692 C CA . MET A 1 85 ? 1.239 0.877 2.116 1.00 94.50 85 MET A CA 1
ATOM 693 C C . MET A 1 85 ? -0.099 0.571 2.809 1.00 94.50 85 MET A C 1
ATOM 695 O O . MET A 1 85 ? -0.326 1.049 3.922 1.00 94.50 85 MET A O 1
ATOM 699 N N . ILE A 1 86 ? -0.975 -0.225 2.187 1.00 94.19 86 ILE A N 1
ATOM 700 C CA . ILE A 1 86 ? -2.231 -0.681 2.806 1.00 94.19 86 ILE A CA 1
ATOM 701 C C . ILE A 1 86 ? -1.932 -1.487 4.073 1.00 94.19 86 ILE A C 1
ATOM 703 O O . ILE A 1 86 ? -2.520 -1.205 5.119 1.00 94.19 86 ILE A O 1
ATOM 707 N N . ASP A 1 87 ? -1.005 -2.440 3.998 1.00 96.94 87 ASP A N 1
ATOM 708 C CA . ASP A 1 87 ? -0.629 -3.295 5.127 1.00 96.94 87 ASP A CA 1
ATOM 709 C C . ASP A 1 87 ? -0.036 -2.485 6.288 1.00 96.94 87 ASP A C 1
ATOM 711 O O . ASP A 1 87 ? -0.373 -2.717 7.456 1.00 96.94 87 ASP A O 1
ATOM 715 N N . ASP A 1 88 ? 0.791 -1.485 5.979 1.00 96.50 88 ASP A N 1
ATOM 716 C CA . ASP A 1 88 ? 1.374 -0.573 6.962 1.00 96.50 88 ASP A CA 1
ATOM 717 C C . ASP A 1 88 ? 0.290 0.274 7.651 1.00 96.50 88 ASP A C 1
ATOM 719 O O . ASP A 1 88 ? 0.266 0.390 8.884 1.00 96.50 88 ASP A O 1
ATOM 723 N N . ILE A 1 89 ? -0.652 0.833 6.879 1.00 95.50 89 ILE A N 1
ATOM 724 C CA . ILE A 1 89 ? -1.792 1.594 7.414 1.00 95.50 89 ILE A CA 1
ATOM 725 C C . ILE A 1 89 ? -2.655 0.698 8.300 1.00 95.50 89 ILE A C 1
ATOM 727 O O . ILE A 1 89 ? -2.976 1.086 9.426 1.00 95.50 89 ILE A O 1
ATOM 731 N N . TYR A 1 90 ? -3.014 -0.493 7.821 1.00 95.31 90 TYR A N 1
ATOM 732 C CA . TYR A 1 90 ? -3.817 -1.453 8.570 1.00 95.31 90 TYR A CA 1
ATOM 733 C C . TYR A 1 90 ? -3.143 -1.817 9.894 1.00 95.31 90 TYR A C 1
ATOM 735 O O . TYR A 1 90 ? -3.755 -1.699 10.956 1.00 95.31 90 TYR A O 1
ATOM 743 N N . SER A 1 91 ? -1.861 -2.178 9.850 1.00 97.38 91 SER A N 1
ATOM 744 C CA . SER A 1 91 ? -1.079 -2.544 11.032 1.00 97.38 91 SER A CA 1
ATOM 745 C C . SER A 1 91 ? -1.009 -1.401 12.042 1.00 97.38 91 SER A C 1
ATOM 747 O O . SER A 1 91 ? -1.157 -1.617 13.247 1.00 97.38 91 SER A O 1
ATOM 749 N N . LYS A 1 92 ? -0.833 -0.163 11.568 1.00 97.50 92 LYS A N 1
ATOM 750 C CA . LYS A 1 92 ? -0.853 1.026 12.423 1.00 97.50 92 LYS A CA 1
ATOM 751 C C . LYS A 1 92 ? -2.227 1.245 13.054 1.00 97.50 92 LYS A C 1
ATOM 753 O O . LYS A 1 92 ? -2.307 1.424 14.266 1.00 97.50 92 LYS A O 1
ATOM 758 N N . LYS A 1 93 ? -3.307 1.199 12.269 1.00 95.81 93 LYS A N 1
ATOM 759 C CA . LYS A 1 93 ? -4.674 1.391 12.782 1.00 95.81 93 LYS A CA 1
ATOM 760 C C . LYS A 1 93 ? -5.090 0.295 13.748 1.00 95.81 93 LYS A C 1
ATOM 762 O O . LYS A 1 93 ? -5.723 0.593 14.753 1.00 95.81 93 LYS A O 1
ATOM 767 N N . ARG A 1 94 ? -4.655 -0.941 13.524 1.00 96.75 94 ARG A N 1
ATOM 768 C CA . ARG A 1 94 ? -4.841 -2.032 14.479 1.00 96.75 94 ARG A CA 1
ATOM 769 C C . ARG A 1 94 ? -4.189 -1.725 15.828 1.00 96.75 94 ARG A C 1
ATOM 771 O O . ARG A 1 94 ? -4.849 -1.868 16.850 1.00 96.75 94 ARG A O 1
ATOM 778 N N . LYS A 1 95 ? -2.947 -1.230 15.838 1.00 96.75 95 LYS A N 1
ATOM 779 C CA . LYS A 1 95 ? -2.278 -0.805 17.081 1.00 96.75 95 LYS A CA 1
ATOM 780 C C . LYS A 1 95 ? -3.011 0.348 17.772 1.00 96.75 95 LYS A C 1
ATOM 782 O O . LYS A 1 95 ? -3.147 0.331 18.988 1.00 96.75 95 LYS A O 1
ATOM 787 N N . GLU A 1 96 ? -3.508 1.327 17.015 1.00 95.50 96 GLU A N 1
ATOM 788 C CA . GLU A 1 96 ? -4.318 2.428 17.567 1.00 95.50 96 GLU A CA 1
ATOM 789 C C . GLU A 1 96 ? -5.622 1.913 18.214 1.00 95.50 96 GLU A C 1
ATOM 791 O O . GLU A 1 96 ? -6.014 2.383 19.284 1.00 95.50 96 GLU A O 1
ATOM 796 N N . ILE A 1 97 ? -6.274 0.914 17.604 1.00 94.50 97 ILE A N 1
ATOM 797 C CA . ILE A 1 97 ? -7.452 0.241 18.173 1.00 94.50 97 ILE A CA 1
ATOM 798 C C . ILE A 1 97 ? -7.072 -0.493 19.461 1.00 94.50 97 ILE A C 1
ATOM 800 O O . ILE A 1 97 ? -7.735 -0.304 20.475 1.00 94.50 97 ILE A O 1
ATOM 804 N N . GLU A 1 98 ? -6.001 -1.289 19.451 1.00 93.94 98 GLU A N 1
ATOM 805 C CA . GLU A 1 98 ? -5.529 -2.034 20.628 1.00 93.94 98 GLU A CA 1
ATOM 806 C C . GLU A 1 98 ? -5.209 -1.095 21.804 1.00 93.94 98 GLU A C 1
ATOM 808 O O . GLU A 1 98 ? -5.630 -1.350 22.931 1.00 93.94 98 GLU A O 1
ATOM 813 N N . GLN A 1 99 ? -4.555 0.039 21.543 1.00 91.88 99 GLN A N 1
ATOM 814 C CA . GLN A 1 99 ? -4.306 1.072 22.556 1.00 91.88 99 GLN A CA 1
ATOM 815 C C . GLN A 1 99 ? -5.603 1.698 23.075 1.00 91.88 99 GLN A C 1
ATOM 817 O O . GLN A 1 99 ? -5.763 1.890 24.280 1.00 91.88 99 GLN A O 1
ATOM 822 N N . SER A 1 100 ? -6.548 1.991 22.180 1.00 91.19 100 SER A N 1
ATOM 823 C CA . SER A 1 100 ? -7.852 2.535 22.565 1.00 91.19 100 SER A CA 1
ATOM 824 C C . SER A 1 100 ? -8.626 1.553 23.446 1.00 91.19 100 SER A C 1
ATOM 826 O O . SER A 1 100 ? -9.234 1.972 24.425 1.00 91.19 100 SER A O 1
ATOM 828 N N . VAL A 1 101 ? -8.571 0.250 23.146 1.00 90.00 101 VAL A N 1
ATOM 829 C CA . VAL A 1 101 ? -9.160 -0.803 23.988 1.00 90.00 101 VAL A CA 1
ATOM 830 C C . VAL A 1 101 ? -8.526 -0.797 25.376 1.00 90.00 101 VAL A C 1
ATOM 832 O O . VAL A 1 101 ? -9.263 -0.751 26.352 1.00 90.00 101 VAL A O 1
ATOM 835 N N . GLN A 1 102 ? -7.195 -0.765 25.477 1.00 89.31 102 GLN A N 1
ATOM 836 C CA . GLN A 1 102 ? -6.497 -0.753 26.771 1.00 89.31 102 GLN A CA 1
ATOM 837 C C . GLN A 1 102 ? -6.867 0.464 27.631 1.00 89.31 102 GLN A C 1
ATOM 839 O O . GLN A 1 102 ? -7.132 0.329 28.824 1.00 89.31 102 GLN A O 1
ATOM 844 N N . ILE A 1 103 ? -6.929 1.658 27.032 1.00 85.56 103 ILE A N 1
ATOM 845 C CA . ILE A 1 103 ? -7.338 2.885 27.737 1.00 85.56 103 ILE A CA 1
ATOM 846 C C . ILE A 1 103 ? -8.794 2.775 28.206 1.00 85.56 103 ILE A C 1
ATOM 848 O O . ILE A 1 103 ? -9.131 3.136 29.336 1.00 85.56 103 ILE A O 1
ATOM 852 N N . ASN A 1 104 ? -9.660 2.259 27.338 1.00 87.75 104 ASN A N 1
ATOM 853 C CA . ASN A 1 104 ? -11.086 2.156 27.605 1.00 87.75 104 ASN A CA 1
ATOM 854 C C . ASN A 1 104 ? -11.444 1.012 28.558 1.00 87.75 104 ASN A C 1
ATOM 856 O O . ASN A 1 104 ? -12.493 1.075 29.194 1.00 87.75 104 ASN A O 1
ATOM 860 N N . GLU A 1 105 ? -10.592 0.000 28.705 1.00 89.56 105 GLU A N 1
ATOM 861 C CA . GLU A 1 105 ? -10.810 -1.138 29.597 1.00 89.56 105 GLU A CA 1
ATOM 862 C C . GLU A 1 105 ? -10.943 -0.688 31.054 1.00 89.56 105 GLU A C 1
ATOM 864 O O . GLU A 1 105 ? -11.899 -1.061 31.734 1.00 89.56 105 GLU A O 1
ATOM 869 N N . ALA A 1 106 ? -10.052 0.191 31.521 1.00 86.00 106 ALA A N 1
ATOM 870 C CA . ALA A 1 106 ? -10.120 0.723 32.880 1.00 86.00 106 ALA A CA 1
ATOM 871 C C . ALA A 1 106 ? -11.414 1.522 33.124 1.00 86.00 106 ALA A C 1
ATOM 873 O O . ALA A 1 106 ? -12.053 1.379 34.170 1.00 86.00 106 ALA A O 1
ATOM 874 N N . LEU A 1 107 ? -11.834 2.331 32.145 1.00 85.12 107 LEU A N 1
ATOM 875 C CA . LEU A 1 107 ? -13.090 3.086 32.207 1.00 85.12 107 LEU A CA 1
ATOM 876 C C . LEU A 1 107 ? -14.307 2.156 32.200 1.00 85.12 107 LEU A C 1
ATOM 878 O O . LEU A 1 107 ? -15.236 2.352 32.984 1.00 85.12 107 LEU A O 1
ATOM 882 N N . PHE A 1 108 ? -14.278 1.123 31.360 1.00 88.19 108 PHE A N 1
ATOM 883 C CA . PHE A 1 108 ? -15.321 0.112 31.277 1.00 88.19 108 PHE A CA 1
ATOM 884 C C . PHE A 1 108 ? -15.477 -0.631 32.604 1.00 88.19 108 PHE A C 1
ATOM 886 O O . PHE A 1 108 ? -16.584 -0.703 33.134 1.00 88.19 108 PHE A O 1
ATOM 893 N N . VAL A 1 109 ? -14.377 -1.132 33.178 1.00 89.19 109 VAL A N 1
ATOM 894 C CA . VAL A 1 109 ? -14.384 -1.827 34.473 1.00 89.19 109 VAL A CA 1
ATOM 895 C C . VAL A 1 109 ? -14.921 -0.914 35.571 1.00 89.19 109 VAL A C 1
ATOM 897 O O . VAL A 1 109 ? -15.782 -1.336 36.341 1.00 89.19 109 VAL A O 1
ATOM 900 N N . LYS A 1 110 ? -14.476 0.348 35.612 1.00 88.62 110 LYS A N 1
ATOM 901 C CA . LYS A 1 110 ? -14.963 1.333 36.582 1.00 88.62 110 LYS A CA 1
ATOM 902 C C . LYS A 1 110 ? -16.476 1.535 36.475 1.00 88.62 110 LYS A C 1
ATOM 904 O O . LYS A 1 110 ? -17.179 1.337 37.460 1.00 88.62 110 LYS A O 1
ATOM 909 N N . HIS A 1 111 ? -16.989 1.881 35.293 1.00 87.00 111 HIS A N 1
ATOM 910 C CA . HIS A 1 111 ? -18.428 2.098 35.114 1.00 87.00 111 HIS A CA 1
ATOM 911 C C . HIS A 1 111 ? -19.239 0.825 35.367 1.00 87.00 111 HIS A C 1
ATOM 913 O O . HIS A 1 111 ? -20.325 0.903 35.937 1.00 87.00 111 HIS A O 1
ATOM 919 N N . LYS A 1 112 ? -18.727 -0.351 34.980 1.00 90.56 112 LYS A N 1
ATOM 920 C CA . LYS A 1 112 ? -19.373 -1.635 35.273 1.00 90.56 112 LYS A CA 1
ATOM 921 C C . LYS A 1 112 ? -19.531 -1.828 36.781 1.00 90.56 112 LYS A C 1
ATOM 923 O O . LYS A 1 112 ? -20.620 -2.168 37.235 1.00 90.56 112 LYS A O 1
ATOM 928 N N . ASN A 1 113 ? -18.468 -1.588 37.545 1.00 92.88 113 ASN A N 1
ATOM 929 C CA . ASN A 1 113 ? -18.486 -1.733 38.998 1.00 92.88 113 ASN A CA 1
ATOM 930 C C . ASN A 1 113 ? -19.435 -0.723 39.657 1.00 92.88 113 ASN A C 1
ATOM 932 O O . ASN A 1 113 ? -20.220 -1.114 40.511 1.00 92.88 113 ASN A O 1
ATOM 936 N N . GLU A 1 114 ? -19.465 0.529 39.193 1.00 91.88 114 GLU A N 1
ATOM 937 C CA . GLU A 1 114 ? -20.425 1.534 39.677 1.00 91.88 114 GLU A CA 1
ATOM 938 C C . GLU A 1 114 ? -21.888 1.117 39.436 1.00 91.88 114 GLU A C 1
ATOM 940 O O . GLU A 1 114 ? -22.751 1.374 40.275 1.00 91.88 114 GLU A O 1
ATOM 945 N N . GLN A 1 115 ? -22.204 0.476 38.301 1.00 90.81 115 GLN A N 1
ATOM 946 C CA . GLN A 1 115 ? -23.557 -0.055 38.090 1.00 90.81 115 GLN A CA 1
ATOM 947 C C . GLN A 1 115 ? -23.842 -1.256 39.001 1.00 90.81 115 GLN A C 1
ATOM 949 O O . GLN A 1 115 ? -24.948 -1.354 39.525 1.00 90.81 115 GLN A O 1
ATOM 954 N N . LEU A 1 116 ? -22.864 -2.140 39.233 1.00 94.31 116 LEU A N 1
ATOM 955 C CA . LEU A 1 116 ? -23.014 -3.269 40.160 1.00 94.31 116 LEU A CA 1
ATOM 956 C C . LEU A 1 116 ? -23.262 -2.804 41.601 1.00 94.31 116 LEU A C 1
ATOM 958 O O . LEU A 1 116 ? -24.144 -3.342 42.261 1.00 94.31 116 LEU A O 1
ATOM 962 N N . GLU A 1 117 ? -22.555 -1.773 42.066 1.00 95.62 117 GLU A N 1
ATOM 963 C CA . GLU A 1 117 ? -22.778 -1.173 43.388 1.00 95.62 117 GLU A CA 1
ATOM 964 C C . GLU A 1 117 ? -24.193 -0.593 43.520 1.00 95.62 117 GLU A C 1
ATOM 966 O O . GLU A 1 117 ? -24.853 -0.782 44.542 1.00 95.62 117 GLU A O 1
ATOM 971 N N . LYS A 1 118 ? -24.702 0.069 42.472 1.00 93.81 118 LYS A N 1
ATOM 972 C CA . LYS A 1 118 ? -26.087 0.572 42.449 1.00 93.81 118 LYS A CA 1
ATOM 973 C C . LYS A 1 118 ? -27.108 -0.561 42.480 1.00 93.81 118 LYS A C 1
ATOM 975 O O . LYS A 1 118 ? -28.110 -0.437 43.178 1.00 93.81 118 LYS A O 1
ATOM 980 N N . ILE A 1 119 ? -26.859 -1.649 41.749 1.00 95.06 119 ILE A N 1
ATOM 981 C CA . ILE A 1 119 ? -27.716 -2.842 41.769 1.00 95.06 119 ILE A CA 1
ATOM 982 C C . ILE A 1 119 ? -27.737 -3.455 43.173 1.00 95.06 119 ILE A C 1
ATOM 984 O O . ILE A 1 119 ? -28.817 -3.751 43.680 1.00 95.06 119 ILE A O 1
ATOM 988 N N . GLU A 1 120 ? -26.580 -3.600 43.824 1.00 96.69 120 GLU A N 1
ATOM 989 C CA . GLU A 1 120 ? -26.512 -4.154 45.181 1.00 96.69 120 GLU A CA 1
ATOM 990 C C . GLU A 1 120 ? -27.218 -3.247 46.193 1.00 96.69 120 GLU A C 1
ATOM 992 O O . GLU A 1 120 ? -27.946 -3.738 47.050 1.00 96.69 120 GLU A O 1
ATOM 997 N N . LYS A 1 121 ? -27.095 -1.922 46.053 1.00 95.44 121 LYS A N 1
ATOM 998 C CA . LYS A 1 121 ? -27.851 -0.979 46.883 1.00 95.44 121 LYS A CA 1
ATOM 999 C C . LYS A 1 121 ? -29.362 -1.155 46.709 1.00 95.44 121 LYS A C 1
ATOM 1001 O O . LYS A 1 121 ? -30.067 -1.302 47.698 1.00 95.44 121 LYS A O 1
ATOM 1006 N N . VAL A 1 122 ? -29.849 -1.196 45.466 1.00 95.19 122 VAL A N 1
ATOM 1007 C CA . VAL A 1 122 ? -31.275 -1.426 45.171 1.00 95.19 122 VAL A CA 1
ATOM 1008 C C . VAL A 1 122 ? -31.752 -2.751 45.767 1.00 95.19 122 VAL A C 1
ATOM 1010 O O . VAL A 1 122 ? -32.862 -2.818 46.287 1.00 95.19 122 VAL A O 1
ATOM 1013 N N . LYS A 1 123 ? -30.923 -3.798 45.717 1.00 95.12 123 LYS A N 1
ATOM 1014 C CA . LYS A 1 123 ? -31.225 -5.094 46.331 1.00 95.12 123 LYS A CA 1
ATOM 1015 C C . LYS A 1 123 ? -31.353 -4.989 47.853 1.00 95.12 123 LYS A C 1
ATOM 1017 O O . LYS A 1 123 ? -32.348 -5.466 48.385 1.00 95.12 123 LYS A O 1
ATOM 1022 N N . LEU A 1 124 ? -30.397 -4.355 48.535 1.00 95.12 124 LEU A N 1
ATOM 1023 C CA . LEU A 1 124 ? -30.443 -4.162 49.990 1.00 95.12 124 LEU A CA 1
ATOM 1024 C C . LEU A 1 124 ? -31.665 -3.338 50.416 1.00 95.12 124 LEU A C 1
ATOM 1026 O O . LEU A 1 124 ? -32.361 -3.715 51.357 1.00 95.12 124 LEU A O 1
ATOM 1030 N N . ASP A 1 125 ? -31.964 -2.258 49.690 1.00 93.31 125 ASP A N 1
ATOM 1031 C CA . ASP A 1 125 ? -33.143 -1.423 49.938 1.00 93.31 125 ASP A CA 1
ATOM 1032 C C . ASP A 1 125 ? -34.439 -2.248 49.765 1.00 93.31 125 ASP A C 1
ATOM 1034 O O . ASP A 1 125 ? -35.364 -2.149 50.572 1.00 93.31 125 ASP A O 1
ATOM 1038 N N . LEU A 1 126 ? -34.501 -3.119 48.751 1.00 93.12 126 LEU A N 1
ATOM 1039 C CA . LEU A 1 126 ? -35.638 -4.014 48.512 1.00 93.12 126 LEU A CA 1
ATOM 1040 C C . LEU A 1 126 ? -35.791 -5.068 49.624 1.00 93.12 126 LEU A C 1
ATOM 1042 O O . LEU A 1 126 ? -36.901 -5.289 50.106 1.00 93.12 126 LEU A O 1
ATOM 1046 N N . GLU A 1 127 ? -34.694 -5.698 50.050 1.00 93.50 127 GLU A N 1
ATOM 1047 C CA . GLU A 1 127 ? -34.673 -6.658 51.164 1.00 93.50 127 GLU A CA 1
ATOM 1048 C C . GLU A 1 127 ? -35.137 -6.007 52.473 1.00 93.50 127 GLU A C 1
ATOM 1050 O O . GLU A 1 127 ? -35.935 -6.596 53.207 1.00 93.50 127 GLU A O 1
ATOM 1055 N N . GLN A 1 128 ? -34.706 -4.770 52.738 1.00 92.62 128 GLN A N 1
ATOM 1056 C CA . GLN A 1 128 ? -35.140 -4.008 53.904 1.00 92.62 128 GLN A CA 1
ATOM 1057 C C . GLN A 1 128 ? -36.652 -3.753 53.876 1.00 92.62 128 GLN A C 1
ATOM 1059 O O . GLN A 1 128 ? -37.326 -4.043 54.865 1.00 92.62 128 GLN A O 1
ATOM 1064 N N . LEU A 1 129 ? -37.200 -3.277 52.755 1.00 92.38 129 LEU A N 1
ATOM 1065 C CA . LEU A 1 129 ? -38.642 -3.032 52.624 1.00 92.38 129 LEU A CA 1
ATOM 1066 C C . LEU A 1 129 ? -39.470 -4.311 52.788 1.00 92.38 129 LEU A C 1
ATOM 1068 O O . LEU A 1 129 ? -40.503 -4.286 53.451 1.00 92.38 129 LEU A O 1
ATOM 1072 N N . ILE A 1 130 ? -39.003 -5.435 52.234 1.00 91.31 130 ILE A N 1
ATOM 1073 C CA . ILE A 1 130 ? -39.655 -6.743 52.407 1.00 91.31 130 ILE A CA 1
ATOM 1074 C C . ILE A 1 130 ? -39.620 -7.172 53.878 1.00 91.31 130 ILE A C 1
ATOM 1076 O O . ILE A 1 130 ? -40.617 -7.663 54.395 1.00 91.31 130 ILE A O 1
ATOM 1080 N N . SER A 1 131 ? -38.490 -6.979 54.565 1.00 91.69 131 SER A N 1
ATOM 1081 C CA . SER A 1 131 ? -38.338 -7.369 55.974 1.00 91.69 131 SER A CA 1
ATOM 1082 C C . SER A 1 131 ? -39.209 -6.553 56.935 1.00 91.69 131 SER A C 1
ATOM 1084 O O . SER A 1 131 ? -39.604 -7.059 57.983 1.00 91.69 131 SER A O 1
ATOM 1086 N N . GLN A 1 132 ? -39.491 -5.295 56.586 1.00 91.62 132 GLN A N 1
ATOM 1087 C CA . GLN A 1 132 ? -40.290 -4.374 57.393 1.00 91.62 132 GLN A CA 1
ATOM 1088 C C . GLN A 1 132 ? -41.798 -4.518 57.142 1.00 91.62 132 GLN A C 1
ATOM 1090 O O . GLN A 1 132 ? -42.575 -4.065 57.977 1.00 91.62 132 GLN A O 1
ATOM 1095 N N . ASP A 1 133 ? -42.199 -5.137 56.023 1.00 85.62 133 ASP A N 1
ATOM 1096 C CA . ASP A 1 133 ? -43.594 -5.293 55.570 1.00 85.62 133 ASP A CA 1
ATOM 1097 C C . ASP A 1 133 ? -44.392 -3.966 55.523 1.00 85.62 133 ASP A C 1
ATOM 1099 O O . ASP A 1 133 ? -45.618 -3.945 55.589 1.00 85.62 133 ASP A O 1
ATOM 1103 N N . ASP A 1 134 ?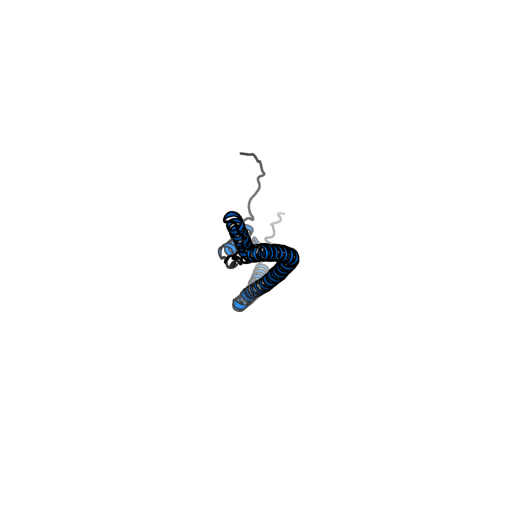 -43.685 -2.835 55.400 1.00 84.19 134 ASP A N 1
ATOM 1104 C CA . ASP A 1 134 ? -44.240 -1.473 55.392 1.00 84.19 134 ASP A CA 1
ATOM 1105 C C . ASP A 1 134 ? -43.561 -0.624 54.306 1.00 84.19 134 ASP A C 1
ATOM 1107 O O . ASP A 1 134 ? -42.762 0.279 54.561 1.00 84.19 134 ASP A O 1
ATOM 1111 N N . ALA A 1 135 ? -43.829 -0.977 53.047 1.00 89.00 135 ALA A N 1
ATOM 1112 C CA . ALA A 1 135 ? -43.321 -0.247 51.893 1.00 89.00 135 ALA A CA 1
ATOM 1113 C C . ALA A 1 135 ? -44.320 0.819 51.427 1.00 89.00 135 ALA A C 1
ATOM 1115 O O . ALA A 1 135 ? -45.447 0.522 51.026 1.00 89.00 135 ALA A O 1
ATOM 1116 N N . THR A 1 136 ? -43.879 2.075 51.382 1.00 91.06 136 THR A N 1
ATOM 1117 C CA . THR A 1 136 ? -44.674 3.173 50.823 1.00 91.06 136 THR A CA 1
ATOM 1118 C C . THR A 1 136 ? -44.655 3.165 49.292 1.00 91.06 136 THR A C 1
ATOM 1120 O O . THR A 1 136 ? -43.703 2.724 48.639 1.00 91.06 136 THR A O 1
ATOM 1123 N N . ALA A 1 137 ? -45.703 3.728 48.685 1.00 90.56 137 ALA A N 1
ATOM 1124 C CA . ALA A 1 137 ? -45.782 3.881 47.232 1.00 90.56 137 ALA A CA 1
ATOM 1125 C C . ALA A 1 137 ? -44.641 4.743 46.653 1.00 90.56 137 ALA A C 1
ATOM 1127 O O . ALA A 1 137 ? -44.257 4.547 45.497 1.00 90.56 137 ALA A O 1
ATOM 1128 N N . ASP A 1 138 ? -44.100 5.681 47.436 1.00 92.38 138 ASP A N 1
ATOM 1129 C CA . ASP A 1 138 ? -42.974 6.523 47.026 1.00 92.38 138 ASP A CA 1
ATOM 1130 C C . ASP A 1 138 ? -41.654 5.734 47.025 1.00 92.38 138 ASP A C 1
ATOM 1132 O O . ASP A 1 138 ? -40.949 5.767 46.018 1.00 92.38 138 ASP A O 1
ATOM 1136 N N . GLN A 1 139 ? -41.379 4.915 48.048 1.00 91.56 139 GLN A N 1
ATOM 1137 C CA . GLN A 1 139 ? -40.198 4.032 48.078 1.00 91.56 139 GLN A CA 1
ATOM 1138 C C . GLN A 1 139 ? -40.186 3.041 46.902 1.00 91.56 139 GLN A C 1
ATOM 1140 O O . GLN A 1 139 ? -39.167 2.855 46.235 1.00 91.56 139 GLN A O 1
ATOM 1145 N N . ILE A 1 140 ? -41.339 2.446 46.574 1.00 91.12 140 ILE A N 1
ATOM 1146 C CA . ILE A 1 140 ? -41.465 1.557 45.406 1.00 91.12 140 ILE A CA 1
ATOM 1147 C C . ILE A 1 140 ? -41.195 2.323 44.100 1.00 91.12 140 ILE A C 1
ATOM 1149 O O . ILE A 1 140 ? -40.583 1.786 43.170 1.00 91.12 140 ILE A O 1
ATOM 1153 N N . ARG A 1 141 ? -41.650 3.579 44.000 1.00 93.88 141 ARG A N 1
ATOM 1154 C CA . ARG A 1 141 ? -41.417 4.430 42.824 1.00 93.88 141 ARG A CA 1
ATOM 1155 C C . ARG A 1 141 ? -39.937 4.773 42.669 1.00 93.88 141 ARG A C 1
ATOM 1157 O O . ARG A 1 141 ? -39.424 4.710 41.553 1.00 93.88 141 ARG A O 1
ATOM 1164 N N . GLU A 1 142 ? -39.253 5.089 43.763 1.00 94.25 142 GLU A N 1
ATOM 1165 C CA . GLU A 1 142 ? -37.815 5.377 43.775 1.00 94.25 142 GLU A CA 1
ATOM 1166 C C . GLU A 1 142 ? -36.978 4.169 43.339 1.00 94.25 142 GLU A C 1
ATOM 1168 O O . GLU A 1 142 ? -36.077 4.315 42.508 1.00 94.25 142 GLU A O 1
ATOM 1173 N N . LEU A 1 143 ? -37.317 2.964 43.809 1.00 93.25 143 LEU A N 1
ATOM 1174 C CA . LEU A 1 143 ? -36.642 1.732 43.387 1.00 93.25 143 LEU A CA 1
ATOM 1175 C C . LEU A 1 143 ? -36.850 1.446 41.898 1.00 93.25 143 LEU A C 1
ATOM 1177 O O . LEU A 1 143 ? -35.890 1.155 41.183 1.00 93.25 143 LEU A O 1
ATOM 1181 N N . LYS A 1 144 ? -38.083 1.596 41.395 1.00 94.00 144 LYS A N 1
ATOM 1182 C CA . LYS A 1 144 ? -38.373 1.457 39.957 1.00 94.00 144 LYS A CA 1
ATOM 1183 C C . LYS A 1 144 ? -37.593 2.464 39.114 1.00 94.00 144 LYS A C 1
ATOM 1185 O O . LYS A 1 144 ? -37.034 2.085 38.089 1.00 94.00 144 LYS A O 1
ATOM 1190 N N . SER A 1 145 ? -37.531 3.719 39.554 1.00 95.50 145 SER A N 1
ATOM 1191 C CA . SER A 1 145 ? -36.752 4.768 38.887 1.00 95.50 145 SER A CA 1
ATOM 1192 C C . SER A 1 145 ? -35.259 4.424 38.863 1.00 95.50 145 SER A C 1
ATOM 1194 O O . SER A 1 145 ? -34.611 4.505 37.822 1.00 95.50 145 SER A O 1
ATOM 1196 N N . SER A 1 146 ? -34.720 3.943 39.986 1.00 94.62 146 SER A N 1
ATOM 1197 C CA . SER A 1 146 ? -33.316 3.529 40.093 1.00 94.62 146 SER A CA 1
ATOM 1198 C C . SER A 1 146 ? -32.981 2.379 39.139 1.00 94.62 146 SER A C 1
ATOM 1200 O O . SER A 1 146 ? -31.971 2.442 38.438 1.00 94.62 146 SER A O 1
ATOM 1202 N N . LEU A 1 147 ? -33.852 1.367 39.045 1.00 93.88 147 LEU A N 1
ATOM 1203 C CA . LEU A 1 147 ? -33.709 0.263 38.089 1.00 93.88 147 LEU A CA 1
ATOM 1204 C C . LEU A 1 147 ? -33.755 0.745 36.632 1.00 93.88 147 LEU A C 1
ATOM 1206 O O . LEU A 1 147 ? -32.906 0.343 35.839 1.00 93.88 147 LEU A O 1
ATOM 1210 N N . GLN A 1 148 ? -34.677 1.650 36.289 1.00 95.00 148 GLN A N 1
ATOM 1211 C CA . GLN A 1 148 ? -34.745 2.239 34.945 1.00 95.00 148 GLN A CA 1
ATOM 1212 C C . GLN A 1 148 ? -33.479 3.029 34.590 1.00 95.00 148 GLN A C 1
ATOM 1214 O O . GLN A 1 148 ? -32.974 2.918 33.475 1.00 95.00 148 GLN A O 1
ATOM 1219 N N . ILE A 1 149 ? -32.926 3.799 35.532 1.00 92.75 149 ILE A N 1
ATOM 1220 C CA . ILE A 1 149 ? -31.672 4.536 35.321 1.00 92.75 149 ILE A CA 1
ATOM 1221 C C . ILE A 1 149 ? -30.511 3.567 35.066 1.00 92.75 149 ILE A C 1
ATOM 1223 O O . ILE A 1 149 ? -29.698 3.808 34.172 1.00 92.75 149 ILE A O 1
ATOM 1227 N N . ILE A 1 150 ? -30.423 2.472 35.828 1.00 92.19 150 ILE A N 1
ATOM 1228 C CA . ILE A 1 150 ? -29.411 1.428 35.612 1.00 92.19 150 ILE A CA 1
ATOM 1229 C C . ILE A 1 150 ? -29.568 0.832 34.207 1.00 92.19 150 ILE A C 1
ATOM 1231 O O . ILE A 1 150 ? -28.589 0.747 33.470 1.00 92.19 150 ILE A O 1
ATOM 1235 N N . GLU A 1 151 ? -30.789 0.490 33.798 1.00 91.25 151 GLU A N 1
ATOM 1236 C CA . GLU A 1 151 ? -31.083 -0.072 32.475 1.00 91.25 151 GLU A CA 1
ATOM 1237 C C . GLU A 1 151 ? -30.684 0.878 31.331 1.00 91.25 151 GLU A C 1
ATOM 1239 O O . GLU A 1 151 ? -30.008 0.472 30.382 1.00 91.25 151 GLU A O 1
ATOM 1244 N N . MET A 1 152 ? -30.996 2.172 31.455 1.00 89.00 152 MET A N 1
ATOM 1245 C CA . MET A 1 152 ? -30.570 3.195 30.493 1.00 89.00 152 MET A CA 1
ATOM 1246 C C . MET A 1 152 ? -29.044 3.333 30.418 1.00 89.00 152 MET A C 1
ATOM 1248 O O . MET A 1 152 ? -28.488 3.453 29.325 1.00 89.00 152 MET A O 1
ATOM 1252 N N . ASN A 1 153 ? -28.352 3.293 31.559 1.00 87.00 153 ASN A N 1
ATOM 1253 C CA . ASN A 1 153 ? -26.890 3.352 31.592 1.00 87.00 153 ASN A CA 1
ATOM 1254 C C . ASN A 1 153 ? -26.265 2.107 30.952 1.00 87.00 153 ASN A C 1
ATOM 1256 O O . ASN A 1 153 ? -25.244 2.210 30.271 1.00 87.00 153 ASN A O 1
ATOM 1260 N N . LEU A 1 154 ? -26.884 0.936 31.123 1.00 84.62 154 LEU A N 1
ATOM 1261 C CA . LEU A 1 154 ? -26.413 -0.303 30.510 1.00 84.62 154 LEU A CA 1
ATOM 1262 C C . LEU A 1 154 ? -26.517 -0.278 28.980 1.00 84.62 154 LEU A C 1
ATOM 1264 O O . LEU A 1 154 ? -25.640 -0.817 28.302 1.00 84.62 154 LEU A O 1
ATOM 1268 N N . ALA A 1 155 ? -27.519 0.406 28.421 1.00 83.75 155 ALA A N 1
ATOM 1269 C CA . ALA A 1 155 ? -27.657 0.576 26.974 1.00 83.75 155 ALA A CA 1
ATOM 1270 C C . ALA A 1 155 ? -26.460 1.315 26.338 1.00 83.75 155 ALA A C 1
ATOM 1272 O O . ALA A 1 155 ? -26.168 1.130 25.155 1.00 83.75 155 ALA A O 1
ATOM 1273 N N . VAL A 1 156 ? -25.722 2.120 27.111 1.00 77.44 156 VAL A N 1
ATOM 1274 C CA . VAL A 1 156 ? -24.498 2.787 26.638 1.00 77.44 156 VAL A CA 1
ATOM 1275 C C . VAL A 1 156 ? -23.379 1.774 26.376 1.00 77.44 156 VAL A C 1
ATOM 1277 O O . VAL A 1 156 ? -22.663 1.920 25.387 1.00 77.44 156 VAL A O 1
ATOM 1280 N N . PHE A 1 157 ? -23.272 0.704 27.174 1.00 73.19 157 PHE A N 1
ATOM 1281 C CA . PHE A 1 157 ? -22.285 -0.363 26.951 1.00 73.19 157 PHE A CA 1
ATOM 1282 C C . PHE A 1 157 ? -22.565 -1.206 25.707 1.00 73.19 157 PHE A C 1
ATOM 1284 O O . PHE A 1 157 ? -21.663 -1.865 25.198 1.00 73.19 157 PHE A O 1
ATOM 1291 N N . GLN A 1 158 ? -23.805 -1.201 25.216 1.00 68.81 158 GLN A N 1
ATOM 1292 C CA . GLN A 1 158 ? -24.186 -1.940 24.012 1.00 68.81 158 GLN A CA 1
ATOM 1293 C C . GLN A 1 158 ? -23.782 -1.210 22.721 1.00 68.81 158 GLN A C 1
ATOM 1295 O O . GLN A 1 158 ? -23.830 -1.800 21.641 1.00 68.81 158 GLN A O 1
ATOM 1300 N N . ARG A 1 159 ? -23.374 0.065 22.801 1.00 74.44 159 ARG A N 1
ATOM 1301 C CA . ARG A 1 159 ? -22.861 0.807 21.642 1.00 74.44 159 ARG A CA 1
ATOM 1302 C C . ARG A 1 159 ? -21.426 0.380 21.335 1.00 74.44 159 ARG A C 1
ATOM 1304 O O . ARG A 1 159 ? -20.642 0.098 22.237 1.00 74.44 159 ARG A O 1
ATOM 1311 N N . GLN A 1 160 ? -21.075 0.348 20.048 1.00 67.44 160 GLN A N 1
ATOM 1312 C CA . GLN A 1 160 ? -19.711 0.040 19.611 1.00 67.44 160 GLN A CA 1
ATOM 1313 C C . GLN A 1 160 ? -18.714 1.015 20.253 1.00 67.44 160 GLN A C 1
ATOM 1315 O O . GLN A 1 160 ? -18.817 2.225 20.067 1.00 67.44 160 GLN A O 1
ATOM 1320 N N . PHE A 1 161 ? -17.743 0.469 20.990 1.00 72.69 161 PHE A N 1
ATOM 1321 C CA . PHE A 1 161 ? -16.728 1.241 21.718 1.00 72.69 161 PHE A CA 1
ATOM 1322 C C . PHE A 1 161 ? -15.754 1.979 20.793 1.00 72.69 161 PHE A C 1
ATOM 1324 O O . PHE A 1 161 ? -15.217 3.024 21.149 1.00 72.69 161 PHE A O 1
ATOM 1331 N N . ILE A 1 162 ? -15.502 1.414 19.612 1.00 83.69 162 ILE A N 1
ATOM 1332 C CA . ILE A 1 162 ? -14.590 1.955 18.608 1.00 83.69 162 ILE A CA 1
ATOM 1333 C C . ILE A 1 162 ? -15.278 1.830 17.254 1.00 83.69 162 ILE A C 1
ATOM 1335 O O . ILE A 1 162 ? -15.728 0.748 16.879 1.00 83.69 162 ILE A O 1
ATOM 1339 N N . VAL A 1 163 ? -15.339 2.938 16.517 1.00 86.19 163 VAL A N 1
ATOM 1340 C CA . VAL A 1 163 ? -15.905 2.997 15.168 1.00 86.19 163 VAL A CA 1
ATOM 1341 C C . VAL A 1 163 ? -14.780 3.307 14.192 1.00 86.19 163 VAL A C 1
ATOM 1343 O O . VAL A 1 163 ? -14.105 4.328 14.316 1.00 86.19 163 VAL A O 1
ATOM 1346 N N . VAL A 1 164 ? -14.581 2.430 13.211 1.00 87.00 164 VAL A N 1
ATOM 1347 C CA . VAL A 1 164 ? -13.613 2.642 12.131 1.00 87.00 164 VAL A CA 1
ATOM 1348 C C . VAL A 1 164 ? -14.363 3.134 10.903 1.00 87.00 164 VAL A C 1
ATOM 1350 O O . VAL A 1 164 ? -15.259 2.459 10.405 1.00 87.00 164 VAL A O 1
ATOM 1353 N N . GLN A 1 165 ? -13.985 4.308 10.405 1.00 87.75 165 GLN A N 1
ATOM 1354 C CA . GLN A 1 165 ? -14.494 4.850 9.148 1.00 87.75 165 GLN A CA 1
ATOM 1355 C C . GLN A 1 165 ? -13.422 4.719 8.070 1.00 87.75 165 GLN A C 1
ATOM 1357 O O . GLN A 1 165 ? -12.284 5.153 8.260 1.00 87.75 165 GLN A O 1
ATOM 1362 N N . THR A 1 166 ? -13.784 4.137 6.932 1.00 85.81 166 THR A N 1
ATOM 1363 C CA . THR A 1 166 ? -12.906 4.005 5.767 1.00 85.81 166 THR A CA 1
ATOM 1364 C C . THR A 1 166 ? -13.348 4.957 4.657 1.00 85.81 166 THR A C 1
ATOM 1366 O O . THR A 1 166 ? -14.508 5.361 4.584 1.00 85.81 166 THR A O 1
ATOM 1369 N N . ARG A 1 167 ? -12.406 5.352 3.796 1.00 82.44 167 ARG A N 1
ATOM 1370 C CA . ARG A 1 167 ? -12.677 6.115 2.569 1.00 82.44 167 ARG A CA 1
ATOM 1371 C C . ARG A 1 167 ? -12.291 5.262 1.367 1.00 82.44 167 ARG A C 1
ATOM 1373 O O . ARG A 1 167 ? -11.322 4.510 1.449 1.00 82.44 167 ARG A O 1
ATOM 1380 N N . LEU A 1 168 ? -13.048 5.389 0.280 1.00 75.62 168 LEU A N 1
ATOM 1381 C CA . LEU A 1 168 ? -12.761 4.700 -0.976 1.00 75.62 168 LEU A CA 1
ATOM 1382 C C . LEU A 1 168 ? -11.596 5.377 -1.703 1.00 75.62 168 LEU A C 1
ATOM 1384 O O . LEU A 1 168 ? -11.413 6.591 -1.603 1.00 75.62 168 LEU A O 1
ATOM 1388 N N . TRP A 1 169 ? -10.811 4.571 -2.409 1.00 76.00 169 TRP A N 1
ATOM 1389 C CA . TRP A 1 169 ? -9.754 5.040 -3.298 1.00 76.00 169 TRP A CA 1
ATOM 1390 C C . TRP A 1 169 ? -10.292 5.192 -4.719 1.00 76.00 169 TRP A C 1
ATOM 1392 O O . TRP A 1 169 ? -11.157 4.424 -5.138 1.00 76.00 169 TRP A O 1
ATOM 1402 N N . ASP A 1 170 ? -9.798 6.210 -5.418 1.00 77.69 170 ASP A N 1
ATOM 1403 C CA . ASP A 1 170 ? -10.229 6.567 -6.769 1.00 77.69 170 ASP A CA 1
ATOM 1404 C C . ASP A 1 170 ? -9.631 5.618 -7.825 1.00 77.69 170 ASP A C 1
ATOM 1406 O O . ASP A 1 170 ? -8.550 5.058 -7.635 1.00 77.69 170 ASP A O 1
ATOM 1410 N N . VAL A 1 171 ? -10.333 5.445 -8.943 1.00 68.81 171 VAL A N 1
ATOM 1411 C CA . VAL A 1 171 ? -9.898 4.661 -10.108 1.00 68.81 171 VAL A CA 1
ATOM 1412 C C . VAL A 1 171 ? -8.796 5.365 -10.909 1.00 68.81 171 VAL A C 1
ATOM 1414 O O . VAL A 1 171 ? -8.007 4.685 -11.560 1.00 68.81 171 VAL A O 1
ATOM 1417 N N . ASP A 1 172 ? -8.660 6.688 -10.790 1.00 76.06 172 ASP A N 1
ATOM 1418 C CA . ASP A 1 172 ? -7.683 7.494 -11.546 1.00 76.06 172 ASP A CA 1
ATOM 1419 C C . ASP A 1 172 ? -6.290 7.600 -10.883 1.00 76.06 172 ASP A C 1
ATOM 1421 O O . ASP A 1 172 ? -5.525 8.535 -11.132 1.00 76.06 172 ASP A O 1
ATOM 1425 N N . LEU A 1 173 ? -5.920 6.639 -10.031 1.00 79.00 173 LEU A N 1
ATOM 1426 C CA . LEU A 1 173 ? -4.633 6.643 -9.316 1.00 79.00 173 LEU A CA 1
ATOM 1427 C C . LEU A 1 173 ? -3.407 6.432 -10.221 1.00 79.00 173 LEU A C 1
ATOM 1429 O O . LEU A 1 173 ? -2.296 6.795 -9.830 1.00 79.00 173 LEU A O 1
ATOM 1433 N N . VAL A 1 174 ? -3.591 5.843 -11.405 1.00 82.25 174 VAL A N 1
ATOM 1434 C CA . VAL A 1 174 ? -2.525 5.615 -12.389 1.00 82.25 174 VAL A CA 1
ATOM 1435 C C . VAL A 1 174 ? -2.973 6.132 -13.746 1.00 82.25 174 VAL A C 1
ATOM 1437 O O . VAL A 1 174 ? -4.023 5.746 -14.253 1.00 82.25 174 VAL A O 1
ATOM 1440 N N . GLN A 1 175 ? -2.146 6.975 -14.361 1.00 84.69 175 GLN A N 1
ATOM 1441 C CA . GLN A 1 175 ? -2.377 7.490 -15.707 1.00 84.69 175 GLN A CA 1
ATOM 1442 C C . GLN A 1 175 ? -1.423 6.829 -16.697 1.00 84.69 175 GLN A C 1
ATOM 1444 O O . GLN A 1 175 ? -0.217 6.768 -16.467 1.00 84.69 175 GLN A O 1
ATOM 1449 N N . ILE A 1 176 ? -1.967 6.371 -17.823 1.00 85.00 176 ILE A N 1
ATOM 1450 C CA . ILE A 1 176 ? -1.193 5.787 -18.919 1.00 85.00 176 ILE A CA 1
ATOM 1451 C C . ILE A 1 176 ? -1.153 6.797 -20.064 1.00 85.00 176 ILE A C 1
ATOM 1453 O O . ILE A 1 176 ? -2.193 7.270 -20.522 1.00 85.00 176 ILE A O 1
ATOM 1457 N N . GLN A 1 177 ? 0.047 7.117 -20.544 1.00 81.81 177 GLN A N 1
ATOM 1458 C CA . GLN A 1 177 ? 0.256 7.996 -21.692 1.00 81.81 177 GLN A CA 1
ATOM 1459 C C . GLN A 1 177 ? 1.060 7.267 -22.768 1.00 81.81 177 GLN A C 1
ATOM 1461 O O . GLN A 1 177 ? 2.026 6.569 -22.470 1.00 81.81 177 GLN A O 1
ATOM 1466 N N . SER A 1 178 ? 0.673 7.445 -24.033 1.00 79.06 178 SER A N 1
ATOM 1467 C CA . SER A 1 178 ? 1.418 6.909 -25.175 1.00 79.06 178 SER A CA 1
ATOM 1468 C C . SER A 1 178 ? 2.371 7.960 -25.737 1.00 79.06 178 SER A C 1
ATOM 1470 O O . SER A 1 178 ? 1.958 9.071 -26.071 1.00 79.06 178 SER A O 1
ATOM 1472 N N . GLY A 1 179 ? 3.644 7.587 -25.892 1.00 71.38 179 GLY A N 1
ATOM 1473 C CA . GLY A 1 179 ? 4.665 8.426 -26.526 1.00 71.38 179 GLY A CA 1
ATOM 1474 C C . GLY A 1 179 ? 4.565 8.494 -28.055 1.00 71.38 179 GLY A C 1
ATOM 1475 O O . GLY A 1 179 ? 5.225 9.327 -28.675 1.00 71.38 179 GLY A O 1
ATOM 1476 N N . LEU A 1 180 ? 3.730 7.659 -28.686 1.00 69.94 180 LEU A N 1
ATOM 1477 C CA . LEU A 1 180 ? 3.523 7.650 -30.137 1.00 69.94 180 LEU A CA 1
ATOM 1478 C C . LEU A 1 180 ? 2.542 8.755 -30.562 1.00 69.94 180 LEU A C 1
ATOM 1480 O O . LEU A 1 180 ? 1.473 8.491 -31.107 1.00 69.94 180 LEU A O 1
ATOM 1484 N N . ASN A 1 181 ? 2.901 10.015 -30.315 1.00 59.94 181 ASN A N 1
ATOM 1485 C CA . ASN A 1 181 ? 2.181 11.166 -30.852 1.00 59.94 181 ASN A CA 1
ATOM 1486 C C . ASN A 1 181 ? 2.901 11.685 -32.109 1.00 59.94 181 ASN A C 1
ATOM 1488 O O . ASN A 1 181 ? 3.904 12.399 -32.032 1.00 59.94 181 ASN A O 1
ATOM 1492 N N . MET A 1 182 ? 2.381 11.328 -33.287 1.00 55.19 182 MET A N 1
ATOM 1493 C CA . MET A 1 182 ? 2.968 11.650 -34.602 1.00 55.19 182 MET A CA 1
ATOM 1494 C C . MET A 1 182 ? 3.097 13.160 -34.882 1.00 55.19 182 MET A C 1
ATOM 1496 O O . MET A 1 182 ? 3.849 13.563 -35.771 1.00 55.19 182 MET A O 1
ATOM 1500 N N . ASN A 1 183 ? 2.440 14.016 -34.094 1.00 54.56 183 ASN A N 1
ATOM 1501 C CA . ASN A 1 183 ? 2.573 15.469 -34.204 1.00 54.56 183 ASN A CA 1
ATOM 1502 C C . ASN A 1 183 ? 3.952 15.985 -33.743 1.00 54.56 183 ASN A C 1
ATOM 1504 O O . ASN A 1 183 ? 4.394 17.038 -34.201 1.00 54.56 183 ASN A O 1
ATOM 1508 N N . PHE A 1 184 ? 4.676 15.238 -32.898 1.00 47.75 184 PHE A N 1
ATOM 1509 C CA . PHE A 1 184 ? 6.003 15.640 -32.414 1.00 47.75 184 PHE A CA 1
ATOM 1510 C C . PHE A 1 184 ? 7.114 15.364 -33.445 1.00 47.75 184 PHE A C 1
ATOM 1512 O O . PHE A 1 184 ? 8.020 16.181 -33.621 1.00 47.75 184 PHE A O 1
ATOM 1519 N N . VAL A 1 185 ? 7.008 14.268 -34.207 1.00 51.41 185 VAL A N 1
ATOM 1520 C CA . VAL A 1 185 ? 8.013 13.837 -35.204 1.00 51.41 185 VAL A CA 1
ATOM 1521 C C . VAL A 1 185 ? 8.108 14.821 -36.381 1.00 51.41 185 VAL A C 1
ATOM 1523 O O . VAL A 1 185 ? 9.206 15.145 -36.842 1.00 51.41 185 VAL A O 1
ATOM 1526 N N . ASN A 1 186 ? 6.978 15.398 -36.801 1.00 49.09 186 ASN A N 1
ATOM 1527 C CA . ASN A 1 186 ? 6.928 16.387 -37.885 1.00 49.09 186 ASN A CA 1
ATOM 1528 C C . ASN A 1 186 ? 7.611 17.724 -37.526 1.00 49.09 186 ASN A C 1
ATOM 1530 O O . ASN A 1 186 ? 8.145 18.404 -38.404 1.00 49.09 186 ASN A O 1
ATOM 1534 N N . SER A 1 187 ? 7.664 18.086 -36.239 1.00 49.62 187 SER A N 1
ATOM 1535 C CA . SER A 1 187 ? 8.274 19.344 -35.776 1.00 49.62 187 SER A CA 1
ATOM 1536 C C . SER A 1 187 ? 9.812 19.330 -35.823 1.00 49.62 187 SER A C 1
ATOM 1538 O O . SER A 1 187 ? 10.448 20.359 -36.073 1.00 49.62 187 SER A O 1
ATOM 1540 N N . ILE A 1 188 ? 10.425 18.151 -35.660 1.00 51.50 188 ILE A N 1
ATOM 1541 C CA . ILE A 1 188 ? 11.884 17.969 -35.703 1.00 51.50 188 ILE A CA 1
ATOM 1542 C C . ILE A 1 188 ? 12.386 17.960 -37.157 1.00 51.50 188 ILE A C 1
ATOM 1544 O O . ILE A 1 188 ? 13.423 18.561 -37.453 1.00 51.50 188 ILE A O 1
ATOM 1548 N N . GLY A 1 189 ? 11.626 17.361 -38.083 1.00 50.41 189 GLY A N 1
ATOM 1549 C CA . GLY A 1 189 ? 11.943 17.369 -39.518 1.00 50.41 189 GLY A CA 1
ATOM 1550 C C . GLY A 1 189 ? 11.931 18.774 -40.136 1.00 50.41 189 GLY A C 1
ATOM 1551 O O . GLY A 1 189 ? 12.819 19.121 -40.915 1.00 50.41 189 GLY A O 1
ATOM 1552 N N . GLN A 1 190 ? 10.989 19.629 -39.722 1.00 49.00 190 GLN A N 1
ATOM 1553 C CA . GLN A 1 190 ? 10.867 20.996 -40.244 1.00 49.00 190 GLN A CA 1
ATOM 1554 C C . GLN A 1 190 ? 11.929 21.968 -39.697 1.00 49.00 190 GLN A C 1
ATOM 1556 O O . GLN A 1 190 ? 12.343 22.889 -40.408 1.00 49.00 190 GLN A O 1
ATOM 1561 N N . ARG A 1 191 ? 12.438 21.763 -38.470 1.00 47.75 191 ARG A N 1
ATOM 1562 C CA . ARG A 1 191 ? 13.519 22.599 -37.908 1.00 47.75 191 ARG A CA 1
ATOM 1563 C C . ARG A 1 191 ? 14.869 22.382 -38.604 1.00 47.75 191 ARG A C 1
ATOM 1565 O O . ARG A 1 191 ? 15.611 23.347 -38.767 1.00 47.75 191 ARG A O 1
ATOM 1572 N N . LYS A 1 192 ? 15.167 21.167 -39.085 1.00 47.56 192 LYS A N 1
ATOM 1573 C CA . LYS A 1 192 ? 16.407 20.895 -39.842 1.00 47.56 192 LYS A CA 1
ATOM 1574 C C . LYS A 1 192 ? 16.367 21.402 -41.290 1.00 47.56 192 LYS A C 1
ATOM 1576 O O . LYS A 1 192 ? 17.399 21.838 -41.790 1.00 47.56 192 LYS A O 1
ATOM 1581 N N . GLN A 1 193 ? 15.201 21.439 -41.943 1.00 48.59 193 GLN A N 1
ATOM 1582 C CA . GLN A 1 193 ? 15.082 22.003 -43.299 1.00 48.59 193 GLN A CA 1
ATOM 1583 C C . GLN A 1 193 ? 15.198 23.537 -43.330 1.00 48.59 193 GLN A C 1
ATOM 1585 O O . GLN A 1 193 ? 15.794 24.081 -44.258 1.00 48.59 193 GLN A O 1
ATOM 1590 N N . LYS A 1 194 ? 14.726 24.254 -42.297 1.00 45.56 194 LYS A N 1
ATOM 1591 C CA . LYS A 1 194 ? 14.901 25.719 -42.217 1.00 45.56 194 LYS A CA 1
ATOM 1592 C C . LYS A 1 194 ? 16.350 26.162 -41.970 1.00 45.56 194 LYS A C 1
ATOM 1594 O O . LYS A 1 194 ? 16.723 27.237 -42.425 1.00 45.56 194 LYS A O 1
A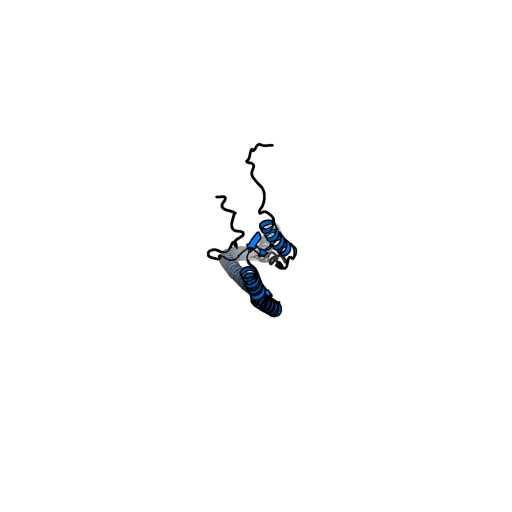TOM 1599 N N . GLN A 1 195 ? 17.183 25.344 -41.321 1.00 44.62 195 GLN A N 1
ATOM 1600 C CA . GLN A 1 195 ? 18.599 25.680 -41.095 1.00 44.62 195 GLN A CA 1
ATOM 1601 C C . GLN A 1 195 ? 19.500 25.452 -42.322 1.00 44.62 195 GLN A C 1
ATOM 1603 O O . GLN A 1 195 ? 20.561 26.060 -42.398 1.00 44.62 195 GLN A O 1
ATOM 1608 N N . GLN A 1 196 ? 19.083 24.650 -43.311 1.00 43.16 196 GLN A N 1
ATOM 1609 C CA . GLN A 1 196 ? 19.827 24.492 -44.574 1.00 43.16 196 GLN A CA 1
ATOM 1610 C C . GLN A 1 196 ? 19.393 25.475 -45.676 1.00 43.16 196 GLN A C 1
ATOM 1612 O O . GLN A 1 196 ? 20.151 25.695 -46.615 1.00 43.16 196 GLN A O 1
ATOM 1617 N N . ALA A 1 197 ? 18.222 26.110 -45.551 1.00 42.78 197 ALA A N 1
ATOM 1618 C CA . ALA A 1 197 ? 17.729 27.107 -46.510 1.00 42.78 197 ALA A CA 1
ATOM 1619 C C . ALA A 1 197 ? 18.002 28.575 -46.104 1.00 42.78 197 ALA A C 1
ATOM 1621 O O . ALA A 1 197 ? 17.825 29.474 -46.919 1.00 42.78 197 ALA A O 1
ATOM 1622 N N . GLY A 1 198 ? 18.434 28.840 -44.864 1.00 39.22 198 GLY A N 1
ATOM 1623 C CA . GLY A 1 198 ? 18.608 30.195 -44.308 1.00 39.22 198 GLY A CA 1
ATOM 1624 C C . GLY A 1 198 ? 20.006 30.808 -44.454 1.00 39.22 198 GLY A C 1
ATOM 1625 O O . GLY A 1 198 ? 20.365 31.694 -43.686 1.00 39.22 198 GLY A O 1
ATOM 1626 N N . GLY A 1 199 ? 20.822 30.321 -45.388 1.00 36.88 199 GLY A N 1
ATOM 1627 C CA . GLY A 1 199 ? 22.198 30.772 -45.586 1.00 36.88 199 GLY A CA 1
ATOM 1628 C C . GLY A 1 199 ? 22.359 31.859 -46.646 1.00 36.88 199 GLY A C 1
ATOM 1629 O O . GLY A 1 199 ? 23.290 31.751 -47.429 1.00 36.88 199 GLY A O 1
ATOM 1630 N N . MET A 1 200 ? 21.474 32.858 -46.736 1.00 36.69 200 MET A N 1
ATOM 1631 C CA . MET A 1 200 ? 21.737 34.068 -47.530 1.00 36.69 200 MET A CA 1
ATOM 1632 C C . MET A 1 200 ? 20.867 35.254 -47.084 1.00 36.69 200 MET A C 1
ATOM 1634 O O . MET A 1 200 ? 19.644 35.171 -47.090 1.00 36.69 200 MET A O 1
ATOM 1638 N N . SER A 1 201 ? 21.554 36.372 -46.823 1.00 33.47 201 SER A N 1
ATOM 1639 C CA . SER A 1 201 ?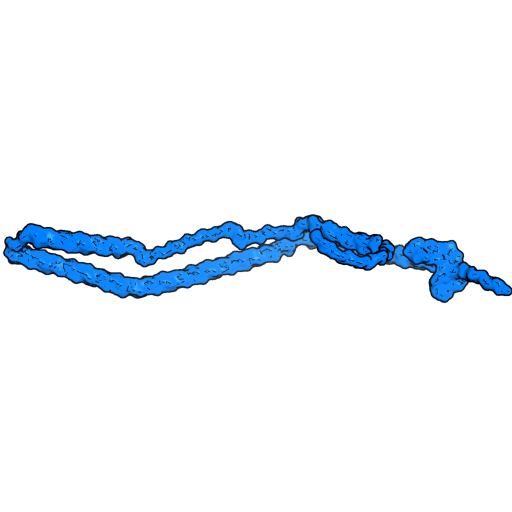 21.079 37.767 -46.819 1.00 33.47 201 SER A CA 1
ATOM 1640 C C . SER A 1 201 ? 20.836 38.470 -45.470 1.00 33.47 201 SER A C 1
ATOM 1642 O O . SER A 1 201 ? 19.740 38.472 -44.928 1.00 33.47 201 SER A O 1
ATOM 1644 N N . TYR A 1 202 ? 21.916 39.129 -45.026 1.00 33.12 202 TYR A N 1
ATOM 1645 C CA . TYR A 1 202 ? 22.044 40.501 -44.503 1.00 33.12 202 TYR A CA 1
ATOM 1646 C C . TYR A 1 202 ? 21.069 41.069 -43.449 1.00 33.12 202 TYR A C 1
ATOM 1648 O O . TYR A 1 202 ? 19.915 41.368 -43.721 1.00 33.12 202 TYR A O 1
ATOM 1656 N N . ALA A 1 203 ? 21.667 41.347 -42.282 1.00 35.81 203 ALA A N 1
ATOM 1657 C CA . ALA A 1 203 ? 21.684 42.619 -41.547 1.00 35.81 203 ALA A CA 1
ATOM 1658 C C . ALA A 1 203 ? 20.469 43.565 -41.644 1.00 35.81 203 ALA A C 1
ATOM 1660 O O . ALA A 1 203 ? 20.300 44.259 -42.642 1.00 35.81 203 ALA A O 1
ATOM 1661 N N . HIS A 1 204 ? 19.779 43.756 -40.515 1.00 32.25 204 HIS A N 1
ATOM 1662 C CA . HIS A 1 204 ? 19.752 45.059 -39.839 1.00 32.25 204 HIS A CA 1
ATOM 1663 C C . HIS A 1 204 ? 19.329 44.909 -38.368 1.00 32.25 204 HIS A C 1
ATOM 1665 O O . HIS A 1 204 ? 18.464 44.101 -38.039 1.00 32.25 204 HIS A O 1
ATOM 1671 N N . GLN A 1 205 ? 20.014 45.664 -37.509 1.00 32.62 205 GLN A N 1
ATOM 1672 C CA . GLN A 1 205 ? 19.809 45.785 -36.066 1.00 32.62 205 GLN A CA 1
ATOM 1673 C C . GLN A 1 205 ? 18.428 46.340 -35.690 1.00 32.62 205 GLN A C 1
ATOM 1675 O O . GLN A 1 205 ? 17.913 47.232 -36.360 1.00 32.62 205 GLN A O 1
ATOM 1680 N N . GLU A 1 206 ? 17.909 45.772 -34.597 1.00 34.72 206 GLU A N 1
ATOM 1681 C CA . GLU A 1 206 ? 17.249 46.388 -33.432 1.00 34.72 206 GLU A CA 1
ATOM 1682 C C . GLU A 1 206 ? 16.807 47.855 -33.543 1.00 34.72 206 GLU A C 1
ATOM 1684 O O . GLU A 1 206 ? 17.619 48.738 -33.807 1.00 34.72 206 GLU A O 1
ATOM 1689 N N . LEU A 1 207 ? 15.544 48.109 -33.184 1.00 31.69 207 LEU A N 1
ATOM 1690 C CA . LEU A 1 207 ? 15.219 48.876 -31.977 1.00 31.69 207 LEU A CA 1
ATOM 1691 C C . LEU A 1 207 ? 13.814 48.498 -31.474 1.00 31.69 207 LEU A C 1
ATOM 1693 O O . LEU A 1 207 ? 12.873 48.335 -32.253 1.00 31.69 207 LEU A O 1
ATOM 1697 N N . GLU A 1 208 ? 13.758 48.299 -30.162 1.00 35.75 208 GLU A N 1
ATOM 1698 C CA . GLU A 1 208 ? 12.605 48.063 -29.296 1.00 35.75 208 GLU A CA 1
ATOM 1699 C C . GLU A 1 208 ? 11.643 49.267 -29.281 1.00 35.75 208 GLU A C 1
ATOM 1701 O O . GLU A 1 208 ? 12.057 50.387 -29.572 1.00 35.75 208 GLU A O 1
ATOM 1706 N N . GLU A 1 209 ? 10.371 49.038 -28.936 1.00 37.25 209 GLU A N 1
ATOM 1707 C CA . GLU A 1 209 ? 9.743 49.560 -27.702 1.00 37.25 209 GLU A CA 1
ATOM 1708 C C . GLU A 1 209 ? 8.211 49.357 -27.728 1.00 37.25 209 GLU A C 1
ATOM 1710 O O . GLU A 1 209 ? 7.509 49.822 -28.624 1.00 37.25 209 GLU A O 1
ATOM 1715 N N . ASP A 1 210 ? 7.745 48.591 -26.737 1.00 38.97 210 ASP A N 1
ATOM 1716 C CA . ASP A 1 210 ? 6.538 48.752 -25.913 1.00 38.97 210 ASP A CA 1
ATOM 1717 C C . ASP A 1 210 ? 5.229 49.284 -26.532 1.00 38.97 210 ASP A C 1
ATOM 1719 O O . ASP A 1 210 ? 5.098 50.467 -26.835 1.00 38.97 210 ASP A O 1
ATOM 1723 N N . PHE A 1 211 ? 4.212 48.409 -26.601 1.00 42.84 211 PHE A N 1
ATOM 1724 C CA . PHE A 1 211 ? 2.955 48.460 -25.817 1.00 42.84 211 PHE A CA 1
ATOM 1725 C C . PHE A 1 211 ? 2.100 47.203 -26.058 1.00 42.84 211 PHE A C 1
ATOM 1727 O O . PHE A 1 211 ? 1.993 46.758 -27.225 1.00 42.84 211 PHE A O 1
#